Protein AF-A0AAE0HTT1-F1 (afdb_monomer)

Foldseek 3Di:
DDDDDDDDDDDDDDDDDDPPDPPDPPPPPPDPDPPPPPPPPPLPPPDDDPDDDDDDDDDDDDDDDDDDDDDDDDDDDDDDDDPPPPPPPVVVVVVVVVVVVVVVVVCQFFDPCLPVVCVVCVVVLVVLLVVLCVLQDDDPLDALPDVSLLRNLVSLVCLLVPPPHDPLSNLSSLLSVVVSLVSSLVNLVVCVVVVVDDDDPPDHSSNVSLVSSLVSDPDPDSVCVSVVSVLSNQLSVVSNVCCPPHSSSSSRTDVVVVCVSNVVSPPDD

Mean predicted aligned error: 16.36 Å

Structure (mmCIF, N/CA/C/O backbone):
data_AF-A0AAE0HTT1-F1
#
_entry.id   AF-A0AAE0HTT1-F1
#
loop_
_atom_site.group_PDB
_atom_site.id
_atom_site.type_symbol
_atom_site.label_atom_id
_atom_site.label_alt_id
_atom_site.label_comp_id
_atom_site.label_asym_id
_atom_site.label_entity_id
_atom_site.label_seq_id
_atom_site.pdbx_PDB_ins_code
_atom_site.Cartn_x
_atom_site.Cartn_y
_atom_site.Cartn_z
_atom_site.occupancy
_atom_site.B_iso_or_equiv
_atom_site.auth_seq_id
_atom_site.auth_comp_id
_atom_site.auth_asym_id
_atom_site.auth_atom_id
_atom_site.pdbx_PDB_model_num
ATOM 1 N N . MET A 1 1 ? -42.545 -57.627 31.202 1.00 48.84 1 MET A N 1
ATOM 2 C CA . MET A 1 1 ? -41.159 -57.479 30.716 1.00 48.84 1 MET A CA 1
ATOM 3 C C . MET A 1 1 ? -41.197 -57.914 29.272 1.00 48.84 1 MET A C 1
ATOM 5 O O . MET A 1 1 ? -41.053 -59.097 29.006 1.00 48.84 1 MET A O 1
ATOM 9 N N . ASP A 1 2 ? -41.497 -56.971 28.387 1.00 52.25 2 ASP A N 1
ATOM 10 C CA . ASP A 1 2 ? -41.499 -57.188 26.945 1.00 52.25 2 ASP A CA 1
ATOM 11 C C . ASP A 1 2 ? -40.279 -56.469 26.387 1.00 52.25 2 ASP A C 1
ATOM 13 O O . ASP A 1 2 ? -40.034 -55.304 26.700 1.00 52.25 2 ASP A O 1
ATOM 17 N N . ILE A 1 3 ? -39.450 -57.236 25.688 1.00 63.19 3 ILE A N 1
ATOM 18 C CA . ILE A 1 3 ? -38.150 -56.823 25.171 1.00 63.19 3 ILE A CA 1
ATOM 19 C C . ILE A 1 3 ? -38.381 -56.207 23.794 1.00 63.19 3 ILE A C 1
ATOM 21 O O . ILE A 1 3 ? -38.880 -56.875 22.887 1.00 63.19 3 ILE A O 1
ATOM 25 N N . ASP A 1 4 ? -38.011 -54.934 23.663 1.00 59.25 4 ASP A N 1
ATOM 26 C CA . ASP A 1 4 ? -38.080 -54.172 22.423 1.00 59.25 4 ASP A CA 1
ATOM 27 C C . ASP A 1 4 ? -37.244 -54.808 21.305 1.00 59.25 4 ASP A C 1
ATOM 29 O O . ASP A 1 4 ? -36.095 -55.226 21.476 1.00 59.25 4 ASP A O 1
ATOM 33 N N . LYS A 1 5 ? -37.863 -54.856 20.128 1.00 70.69 5 LYS A N 1
ATOM 34 C CA . LYS A 1 5 ? -37.315 -55.340 18.861 1.00 70.69 5 LYS A CA 1
ATOM 35 C C . LYS A 1 5 ? -36.434 -54.237 18.247 1.00 70.69 5 LYS A C 1
ATOM 37 O O . LYS A 1 5 ? -36.901 -53.101 18.174 1.00 70.69 5 LYS A O 1
ATOM 42 N N . PRO A 1 6 ? -35.203 -54.510 17.780 1.00 65.50 6 PRO A N 1
ATOM 43 C CA . PRO A 1 6 ? -34.378 -53.472 17.173 1.00 65.50 6 PRO A CA 1
ATOM 44 C C . PRO A 1 6 ? -34.808 -53.191 15.727 1.00 65.50 6 PRO A C 1
ATOM 46 O O . PRO A 1 6 ? -35.045 -54.105 14.937 1.00 65.50 6 PRO A O 1
ATOM 49 N N . THR A 1 7 ? -34.893 -51.903 15.405 1.00 67.38 7 THR A N 1
ATOM 50 C CA . THR A 1 7 ? -35.132 -51.345 14.070 1.00 67.38 7 THR A CA 1
ATOM 51 C C . THR A 1 7 ? -33.887 -51.514 13.197 1.00 67.38 7 THR A C 1
ATOM 53 O O . THR A 1 7 ? -32.805 -51.060 13.568 1.00 67.38 7 THR A O 1
ATOM 56 N N . GLU A 1 8 ? -34.035 -52.152 12.035 1.00 62.38 8 GLU A N 1
ATOM 57 C CA . GLU A 1 8 ? -32.991 -52.245 11.010 1.00 62.38 8 GLU A CA 1
ATOM 58 C C . GLU A 1 8 ? -32.821 -50.897 10.295 1.00 62.38 8 GLU A C 1
ATOM 60 O O . GLU A 1 8 ? -33.764 -50.348 9.725 1.00 62.38 8 GLU A O 1
ATOM 65 N N . THR A 1 9 ? -31.602 -50.360 10.329 1.00 63.88 9 THR A N 1
ATOM 66 C CA . THR A 1 9 ? -31.212 -49.145 9.610 1.00 63.88 9 THR A CA 1
ATOM 67 C C . THR A 1 9 ? -30.710 -49.529 8.222 1.00 63.88 9 THR A C 1
ATOM 69 O O . THR A 1 9 ? -29.635 -50.110 8.077 1.00 63.88 9 THR A O 1
ATOM 72 N N . THR A 1 10 ? -31.479 -49.202 7.189 1.00 60.19 10 THR A N 1
ATOM 73 C CA . THR A 1 10 ? -31.095 -49.379 5.787 1.00 60.19 10 THR A CA 1
ATOM 74 C C . THR A 1 10 ? -29.979 -48.399 5.423 1.00 60.19 10 THR A C 1
ATOM 76 O O . THR A 1 10 ? -30.147 -47.182 5.494 1.00 60.19 10 THR A O 1
ATOM 79 N N . VAL A 1 11 ? -28.823 -48.933 5.028 1.00 54.50 11 VAL A N 1
ATOM 80 C CA . VAL A 1 11 ? -27.702 -48.163 4.480 1.00 54.50 11 VAL A CA 1
ATOM 81 C C . VAL A 1 11 ? -28.047 -47.787 3.040 1.00 54.50 11 VAL A C 1
ATOM 83 O O . VAL A 1 11 ? -28.134 -48.650 2.170 1.00 54.50 11 VAL A O 1
ATOM 86 N N . VAL A 1 12 ? -28.271 -46.496 2.796 1.00 59.03 12 VAL A N 1
ATOM 87 C CA . VAL A 1 12 ? -28.413 -45.936 1.447 1.00 59.03 12 VAL A CA 1
ATOM 88 C C . VAL A 1 12 ? -27.024 -45.902 0.809 1.00 59.03 12 VAL A C 1
ATOM 90 O O . VAL A 1 12 ? -26.152 -45.152 1.250 1.00 59.03 12 VAL A O 1
ATOM 93 N N . GLY A 1 13 ? -26.811 -46.748 -0.198 1.00 47.56 13 GLY A N 1
ATOM 94 C CA . GLY A 1 13 ? -25.646 -46.678 -1.074 1.00 47.56 13 GLY A CA 1
ATOM 95 C C . GLY A 1 13 ? -25.728 -45.420 -1.933 1.00 47.56 13 GLY A C 1
ATOM 96 O O . GLY A 1 13 ? -26.710 -45.219 -2.642 1.00 47.56 13 GLY A O 1
ATOM 97 N N . PHE A 1 14 ? -24.722 -44.556 -1.831 1.00 42.16 14 PHE A N 1
ATOM 98 C CA . PHE A 1 14 ? -24.541 -43.444 -2.755 1.00 42.16 14 PHE A CA 1
ATOM 99 C C . PHE A 1 14 ? -23.685 -43.937 -3.915 1.00 42.16 14 PHE A C 1
ATOM 101 O O . PHE A 1 14 ? -22.487 -44.167 -3.749 1.00 42.16 14 PHE A O 1
ATOM 108 N N . ASP A 1 15 ? -24.322 -44.110 -5.069 1.00 52.69 15 ASP A N 1
ATOM 109 C CA . ASP A 1 15 ? -23.624 -44.331 -6.327 1.00 52.69 15 ASP A CA 1
ATOM 110 C C . ASP A 1 15 ? -22.802 -43.088 -6.686 1.00 52.69 15 ASP A C 1
ATOM 112 O O . ASP A 1 15 ? -23.277 -41.948 -6.648 1.00 52.69 15 ASP A O 1
ATOM 116 N N . LEU A 1 16 ? -21.533 -43.337 -7.005 1.00 55.72 16 LEU A N 1
ATOM 117 C CA . LEU A 1 16 ? -20.595 -42.370 -7.553 1.00 55.72 16 LEU A CA 1
ATOM 118 C C . LEU A 1 16 ? -21.101 -41.983 -8.951 1.00 55.72 16 LEU A C 1
ATOM 120 O O . LEU A 1 16 ? -21.018 -42.789 -9.873 1.00 55.72 16 LEU A O 1
ATOM 124 N N . MET A 1 17 ? -21.655 -40.779 -9.106 1.00 57.81 17 MET A N 1
ATOM 125 C CA . MET A 1 17 ? -21.936 -40.235 -10.434 1.00 57.81 17 MET A CA 1
ATOM 126 C C . MET A 1 17 ? -20.685 -39.567 -10.995 1.00 57.81 17 MET A C 1
ATOM 128 O O . MET A 1 17 ? -20.088 -38.698 -10.355 1.00 57.81 17 MET A O 1
ATOM 132 N N . ASP A 1 18 ? -20.325 -40.004 -12.197 1.00 49.75 18 ASP A N 1
ATOM 133 C CA . ASP A 1 18 ? -19.316 -39.426 -13.071 1.00 49.75 18 ASP A CA 1
ATOM 134 C C . ASP A 1 18 ? -19.578 -37.926 -13.282 1.00 49.75 18 ASP A C 1
ATOM 136 O O . ASP A 1 18 ? -20.635 -37.517 -13.765 1.00 49.75 18 ASP A O 1
ATOM 140 N N . ILE A 1 19 ? -18.606 -37.096 -12.898 1.00 48.12 19 ILE A N 1
ATOM 141 C CA . ILE A 1 19 ? -18.598 -35.659 -13.183 1.00 48.12 19 ILE A CA 1
ATOM 142 C C . ILE A 1 19 ? -17.729 -35.459 -14.423 1.00 48.12 19 ILE A C 1
ATOM 144 O O . ILE A 1 19 ? -16.550 -35.132 -14.315 1.00 48.12 19 ILE A O 1
ATOM 148 N N . ASP A 1 20 ? -18.333 -35.650 -15.590 1.00 51.50 20 ASP A N 1
ATOM 149 C CA . ASP A 1 20 ? -17.827 -35.133 -16.859 1.00 51.50 20 ASP A CA 1
ATOM 150 C C . ASP A 1 20 ? -18.737 -33.986 -17.311 1.00 51.50 20 ASP A C 1
ATOM 152 O O . ASP A 1 20 ? -19.660 -34.180 -18.094 1.00 51.50 20 ASP A O 1
ATOM 156 N N . GLU A 1 21 ? -18.482 -32.770 -16.820 1.00 62.47 21 GLU A N 1
ATOM 157 C CA . GLU A 1 21 ? -18.823 -31.560 -17.577 1.00 62.47 21 GLU A CA 1
ATOM 158 C C . GLU A 1 21 ? -17.987 -30.361 -17.092 1.00 62.47 21 GLU A C 1
ATOM 160 O O . GLU A 1 21 ? -18.027 -30.005 -15.909 1.00 62.47 21 GLU A O 1
ATOM 165 N N . PRO A 1 22 ? -17.184 -29.721 -17.962 1.00 52.00 22 PRO A N 1
ATOM 166 C CA . PRO A 1 22 ? -16.475 -28.507 -17.602 1.00 52.00 22 PRO A CA 1
ATOM 167 C C . PRO A 1 22 ? -17.471 -27.347 -17.548 1.00 52.00 22 PRO A C 1
ATOM 169 O O . PRO A 1 22 ? -17.978 -26.895 -18.571 1.00 52.00 22 PRO A O 1
ATOM 172 N N . THR A 1 23 ? -17.716 -26.840 -16.341 1.00 52.50 23 THR A N 1
ATOM 173 C CA . THR A 1 23 ? -18.439 -25.589 -16.107 1.00 52.50 23 THR A CA 1
ATOM 174 C C . THR A 1 23 ? -17.822 -24.473 -16.948 1.00 52.50 23 THR A C 1
ATOM 176 O O . THR A 1 23 ? -16.726 -23.988 -16.647 1.00 52.50 23 THR A O 1
ATOM 179 N N . GLU A 1 24 ? -18.529 -24.052 -17.999 1.00 49.88 24 GLU A N 1
ATOM 180 C CA . GLU A 1 24 ? -18.218 -22.835 -18.735 1.00 49.88 24 GLU A CA 1
ATOM 181 C C . GLU A 1 24 ? -18.176 -21.668 -17.748 1.00 49.88 24 GLU A C 1
ATOM 183 O O . GLU A 1 24 ? -19.164 -21.291 -17.110 1.00 49.88 24 GLU A O 1
ATOM 188 N N . VAL A 1 25 ? -16.982 -21.108 -17.588 1.00 44.81 25 VAL A N 1
ATOM 189 C CA . VAL A 1 25 ? -16.749 -19.929 -16.768 1.00 44.81 25 VAL A CA 1
ATOM 190 C C . VAL A 1 25 ? -17.422 -18.764 -17.485 1.00 44.81 25 VAL A C 1
ATOM 192 O O . VAL A 1 25 ? -16.863 -18.181 -18.413 1.00 44.81 25 VAL A O 1
ATOM 195 N N . VAL A 1 26 ? -18.651 -18.442 -17.082 1.00 43.19 26 VAL A N 1
ATOM 196 C CA . VAL A 1 26 ? -19.355 -17.242 -17.535 1.00 43.19 26 VAL A CA 1
ATOM 197 C C . VAL A 1 26 ? -18.493 -16.042 -17.159 1.00 43.19 26 VAL A C 1
ATOM 199 O O . VAL A 1 26 ? -18.414 -15.631 -15.998 1.00 43.19 26 VAL A O 1
ATOM 202 N N . ALA A 1 27 ? -17.813 -15.487 -18.159 1.00 42.03 27 ALA A N 1
ATOM 203 C CA . ALA A 1 27 ? -17.148 -14.206 -18.064 1.00 42.03 27 ALA A CA 1
ATOM 204 C C . ALA A 1 27 ? -18.220 -13.150 -17.775 1.00 42.03 27 ALA A C 1
ATOM 206 O O . ALA A 1 27 ? -18.913 -12.675 -18.674 1.00 42.03 27 ALA A O 1
ATOM 207 N N . LEU A 1 28 ? -18.377 -12.789 -16.500 1.00 39.81 28 LEU A N 1
ATOM 208 C CA . LEU A 1 28 ? -19.120 -11.604 -16.096 1.00 39.81 28 LEU A CA 1
ATOM 209 C C . LEU A 1 28 ? -18.383 -10.384 -16.654 1.00 39.81 28 LEU A C 1
ATOM 211 O O . LEU A 1 28 ? -17.486 -9.822 -16.024 1.00 39.81 28 LEU A O 1
ATOM 215 N N . ALA A 1 29 ? -18.762 -9.991 -17.869 1.00 35.94 29 ALA A N 1
ATOM 216 C CA . ALA A 1 29 ? -18.411 -8.717 -18.460 1.00 35.94 29 ALA A CA 1
ATOM 217 C C . ALA A 1 29 ? -19.006 -7.611 -17.579 1.00 35.94 29 ALA A C 1
ATOM 219 O O . ALA A 1 29 ? -20.166 -7.221 -17.707 1.00 35.94 29 ALA A O 1
ATOM 220 N N . PHE A 1 30 ? -18.203 -7.117 -16.638 1.00 42.28 30 PHE A N 1
ATOM 221 C CA . PHE A 1 30 ? -18.493 -5.878 -15.938 1.00 42.28 30 PHE A CA 1
ATOM 222 C C . PHE A 1 30 ? -18.422 -4.750 -16.960 1.00 42.28 30 PHE A C 1
ATOM 224 O O . PHE A 1 30 ? -17.342 -4.263 -17.282 1.00 42.28 30 PHE A O 1
ATOM 231 N N . ASN A 1 31 ? -19.581 -4.341 -17.469 1.00 39.78 31 ASN A N 1
ATOM 232 C CA . ASN A 1 31 ? -19.719 -3.093 -18.202 1.00 39.78 31 ASN A CA 1
ATOM 233 C C . ASN A 1 31 ? -19.348 -1.945 -17.250 1.00 39.78 31 ASN A C 1
ATOM 235 O O . ASN A 1 31 ? -20.074 -1.711 -16.277 1.00 39.78 31 ASN A O 1
ATOM 239 N N . PRO A 1 32 ? -18.234 -1.222 -17.471 1.00 44.53 32 PRO A N 1
ATOM 240 C CA . PRO A 1 32 ? -17.968 -0.025 -16.701 1.00 44.53 32 PRO A CA 1
ATOM 241 C C . PRO A 1 32 ? -19.000 1.014 -17.133 1.00 44.53 32 PRO A C 1
ATOM 243 O O . PRO A 1 32 ? -18.952 1.538 -18.246 1.00 44.53 32 PRO A O 1
ATOM 246 N N . ALA A 1 33 ? -19.961 1.296 -16.254 1.00 43.31 33 ALA A N 1
ATOM 247 C CA . ALA A 1 33 ? -20.791 2.478 -16.389 1.00 43.31 33 ALA A CA 1
ATOM 248 C C . ALA A 1 33 ? -19.862 3.682 -16.597 1.00 43.31 33 ALA A C 1
ATOM 250 O O . ALA A 1 33 ? -18.935 3.907 -15.809 1.00 43.31 33 ALA A O 1
ATOM 251 N N . LYS A 1 34 ? -20.091 4.408 -17.696 1.00 39.75 34 LYS A N 1
ATOM 252 C CA . LYS A 1 34 ? -19.463 5.692 -17.996 1.00 39.75 34 LYS A CA 1
ATOM 253 C C . LYS A 1 34 ? -19.792 6.658 -16.861 1.00 39.75 34 LYS A C 1
ATOM 255 O O . LYS A 1 34 ? -20.832 7.305 -16.864 1.00 39.75 34 LYS A O 1
ATOM 260 N N . ASN A 1 35 ? -18.916 6.719 -15.866 1.00 42.12 35 ASN A N 1
ATOM 261 C CA . ASN A 1 35 ? -18.877 7.834 -14.936 1.00 42.12 35 ASN A CA 1
ATOM 262 C C . ASN A 1 35 ? -18.058 8.937 -15.602 1.00 42.12 35 ASN A C 1
ATOM 264 O O . ASN A 1 35 ? -16.859 9.082 -15.359 1.00 42.12 35 ASN A O 1
ATOM 268 N N . ASP A 1 36 ? -18.738 9.702 -16.452 1.00 40.53 36 ASP A N 1
ATOM 269 C CA . ASP A 1 36 ? -18.278 10.989 -16.959 1.00 40.53 36 ASP A CA 1
ATOM 270 C C . ASP A 1 36 ? -18.334 11.986 -15.793 1.00 40.53 36 ASP A C 1
ATOM 272 O O . ASP A 1 36 ? -19.284 12.735 -15.592 1.00 40.53 36 ASP A O 1
ATOM 276 N N . GLY A 1 37 ? -17.325 11.900 -14.932 1.00 38.12 37 GLY A N 1
ATOM 277 C CA . GLY A 1 37 ? -17.211 12.679 -13.710 1.00 38.12 37 GLY A CA 1
ATOM 278 C C . GLY A 1 37 ? -15.750 12.806 -13.325 1.00 38.12 37 GLY A C 1
ATOM 279 O O . GLY A 1 37 ? -15.318 12.271 -12.303 1.00 38.12 37 GLY A O 1
ATOM 280 N N . LEU A 1 38 ? -14.982 13.479 -14.184 1.00 40.19 38 LEU A N 1
ATOM 281 C CA . LEU A 1 38 ? -13.615 13.922 -13.936 1.00 40.19 38 LEU A CA 1
ATOM 282 C C . LEU A 1 38 ? -13.614 14.909 -12.756 1.00 40.19 38 LEU A C 1
ATOM 284 O O . LEU A 1 38 ? -13.564 16.122 -12.924 1.00 40.19 38 LEU A O 1
ATOM 288 N N . MET A 1 39 ? -13.683 14.384 -11.537 1.00 38.28 39 MET A N 1
ATOM 289 C CA . MET A 1 39 ? -13.240 15.114 -10.360 1.00 38.28 39 MET A CA 1
ATOM 290 C C . MET A 1 39 ? -11.722 14.994 -10.328 1.00 38.28 39 MET A C 1
ATOM 292 O O . MET A 1 39 ? -11.165 14.057 -9.749 1.00 38.28 39 MET A O 1
ATOM 296 N N . ASP A 1 40 ? -11.061 15.952 -10.978 1.00 37.09 40 ASP A N 1
ATOM 297 C CA . ASP A 1 40 ? -9.686 16.327 -10.675 1.00 37.09 40 ASP A CA 1
ATOM 298 C C . ASP A 1 40 ? -9.629 16.699 -9.191 1.00 37.09 40 ASP A C 1
ATOM 300 O O . ASP A 1 40 ? -9.766 17.855 -8.784 1.00 37.09 40 ASP A O 1
ATOM 304 N N . ALA A 1 41 ? -9.439 15.690 -8.343 1.00 43.31 41 ALA A N 1
ATOM 305 C CA . ALA A 1 41 ? -8.988 15.892 -6.986 1.00 43.31 41 ALA A CA 1
ATOM 306 C C . ALA A 1 41 ? -7.558 16.427 -7.093 1.00 43.31 41 ALA A C 1
ATOM 308 O O . ALA A 1 41 ? -6.585 15.675 -7.028 1.00 43.31 41 ALA A O 1
ATOM 309 N N . GLN A 1 42 ? -7.440 17.742 -7.301 1.00 37.88 42 GLN A N 1
ATOM 310 C CA . GLN A 1 42 ? -6.212 18.485 -7.092 1.00 37.88 42 GLN A CA 1
ATOM 311 C C . GLN A 1 42 ? -5.749 18.169 -5.673 1.00 37.88 42 GLN A C 1
ATOM 313 O O . GLN A 1 42 ? -6.230 18.734 -4.688 1.00 37.88 42 GLN A O 1
ATOM 318 N N . CYS A 1 43 ? -4.810 17.233 -5.562 1.00 40.12 43 CYS A N 1
ATOM 319 C CA . CYS A 1 43 ? -4.052 17.003 -4.351 1.00 40.12 43 CYS A CA 1
ATOM 320 C C . CYS A 1 43 ? -3.150 18.230 -4.175 1.00 40.12 43 CYS A C 1
ATOM 322 O O . CYS A 1 43 ? -1.993 18.255 -4.586 1.00 40.12 43 CYS A O 1
ATOM 324 N N . LYS A 1 44 ? -3.726 19.313 -3.645 1.00 35.34 44 LYS A N 1
ATOM 325 C CA . LYS A 1 44 ? -3.011 20.531 -3.275 1.00 35.34 44 LYS A CA 1
ATOM 326 C C . LYS A 1 44 ? -2.222 20.197 -2.011 1.00 35.34 44 LYS A C 1
ATOM 328 O O . LYS A 1 44 ? -2.672 20.436 -0.891 1.00 35.34 44 LYS A O 1
ATOM 333 N N . ILE A 1 45 ? -1.063 19.564 -2.191 1.00 38.75 45 ILE A N 1
ATOM 334 C CA . ILE A 1 45 ? -0.098 19.327 -1.120 1.00 38.75 45 ILE A CA 1
ATOM 335 C C . ILE A 1 45 ? 0.477 20.694 -0.750 1.00 38.75 45 ILE A C 1
ATOM 337 O O . ILE A 1 45 ? 1.440 21.178 -1.337 1.00 38.75 45 ILE A O 1
ATOM 341 N N . ARG A 1 46 ? -0.164 21.365 0.210 1.00 32.38 46 ARG A N 1
ATOM 342 C CA . ARG A 1 46 ? 0.423 22.526 0.873 1.00 32.38 46 ARG A CA 1
ATOM 343 C C . ARG A 1 46 ? 1.505 21.982 1.800 1.00 32.38 46 ARG A C 1
ATOM 345 O O . ARG A 1 46 ? 1.200 21.500 2.892 1.00 32.38 46 ARG A O 1
ATOM 352 N N . SER A 1 47 ? 2.736 21.997 1.293 1.00 40.97 47 SER A N 1
ATOM 353 C CA . SER A 1 47 ? 3.958 21.742 2.048 1.00 40.97 47 SER A CA 1
ATOM 354 C C . SER A 1 47 ? 3.998 22.693 3.243 1.00 40.97 47 SER A C 1
ATOM 356 O O . SER A 1 47 ? 4.140 23.905 3.095 1.00 40.97 47 SER A O 1
ATOM 358 N N . GLY A 1 48 ? 3.740 22.138 4.421 1.00 31.73 48 GLY A N 1
ATOM 359 C CA . GLY A 1 48 ? 3.930 22.784 5.707 1.00 31.73 48 GLY A CA 1
ATOM 360 C C . GLY A 1 48 ? 4.897 21.908 6.476 1.00 31.73 48 GLY A C 1
ATOM 361 O O . GLY A 1 48 ? 4.476 20.943 7.111 1.00 31.73 48 GLY A O 1
ATOM 362 N N . TYR A 1 49 ? 6.188 22.198 6.334 1.00 35.28 49 TYR A N 1
ATOM 363 C CA . TYR A 1 49 ? 7.226 21.627 7.176 1.00 35.28 49 TYR A CA 1
ATOM 364 C C . TYR A 1 49 ? 6.992 22.117 8.605 1.00 35.28 49 TYR A C 1
ATOM 366 O O . TYR A 1 49 ? 7.140 23.304 8.889 1.00 35.28 49 TYR A O 1
ATOM 374 N N . ASN A 1 50 ? 6.638 21.206 9.508 1.00 35.09 50 ASN A N 1
ATOM 375 C CA . ASN A 1 50 ? 6.840 21.447 10.928 1.00 35.09 50 ASN A CA 1
ATOM 376 C C . ASN A 1 50 ? 8.315 21.171 11.212 1.00 35.09 50 ASN A C 1
ATOM 378 O O . ASN A 1 50 ? 8.744 20.018 11.272 1.00 35.09 50 ASN A O 1
ATOM 382 N N . SER A 1 51 ? 9.070 22.263 11.315 1.00 32.78 51 SER A N 1
ATOM 383 C CA . SER A 1 51 ? 10.401 22.302 11.904 1.00 32.78 51 SER A CA 1
ATOM 384 C C . SER A 1 51 ? 10.322 21.773 13.335 1.00 32.78 51 SER A C 1
ATOM 386 O O . SER A 1 51 ? 9.619 22.343 14.168 1.00 32.78 51 SER A O 1
ATOM 388 N N . PHE A 1 52 ? 11.025 20.680 13.607 1.00 28.09 52 PHE A N 1
ATOM 389 C CA . PHE A 1 52 ? 11.479 20.363 14.952 1.00 28.09 52 PHE A CA 1
ATOM 390 C C . PHE A 1 52 ? 13.001 20.426 14.928 1.00 28.09 52 PHE A C 1
ATOM 392 O O . PHE A 1 52 ? 13.669 19.519 14.432 1.00 28.09 52 PHE A O 1
ATOM 399 N N . ASP A 1 53 ? 13.516 21.538 15.445 1.00 33.09 53 ASP A N 1
ATOM 400 C CA . ASP A 1 53 ? 14.896 21.680 15.882 1.00 33.09 53 ASP A CA 1
ATOM 401 C C . ASP A 1 53 ? 15.199 20.620 16.944 1.00 33.09 53 ASP A C 1
ATOM 403 O O . ASP A 1 53 ? 14.590 20.595 18.013 1.00 33.09 53 ASP A O 1
ATOM 407 N N . CYS A 1 54 ? 16.171 19.763 16.657 1.00 33.34 54 CYS A N 1
ATOM 408 C CA . CYS A 1 54 ? 16.941 19.042 17.658 1.00 33.34 54 CYS A CA 1
ATOM 409 C C . CYS A 1 54 ? 18.372 18.968 17.136 1.00 33.34 54 CYS A C 1
ATOM 411 O O . CYS A 1 54 ? 18.731 18.089 16.353 1.00 33.34 54 CYS A O 1
ATOM 413 N N . GLY A 1 55 ? 19.181 19.939 17.554 1.00 28.41 55 GLY A N 1
ATOM 414 C CA . GLY A 1 55 ? 20.623 19.824 17.463 1.00 28.41 55 GLY A CA 1
ATOM 415 C C . GLY A 1 55 ? 21.111 18.660 18.321 1.00 28.41 55 GLY A C 1
ATOM 416 O O . GLY A 1 55 ? 20.592 18.428 19.411 1.00 28.41 55 GLY A O 1
ATOM 417 N N . LEU A 1 56 ? 22.109 17.940 17.814 1.00 32.25 56 LEU A N 1
ATOM 418 C CA . LEU A 1 56 ? 23.369 17.665 18.506 1.00 32.25 56 LEU A CA 1
ATOM 419 C C . LEU A 1 56 ? 24.284 16.817 17.606 1.00 32.25 56 LEU A C 1
ATOM 421 O O . LEU A 1 56 ? 23.947 15.715 17.190 1.00 32.25 56 LEU A O 1
ATOM 425 N N . SER A 1 57 ? 25.466 17.388 17.388 1.00 31.72 57 SER A N 1
ATOM 426 C CA . SER A 1 57 ? 26.778 16.736 17.390 1.00 31.72 57 SER A CA 1
ATOM 427 C C . SER A 1 57 ? 27.106 15.691 16.323 1.00 31.72 57 SER A C 1
ATOM 429 O O . SER A 1 57 ? 26.810 14.505 16.438 1.00 31.72 57 SER A O 1
ATOM 431 N N . SER A 1 58 ? 27.906 16.152 15.360 1.00 34.03 58 SER A N 1
ATOM 432 C CA . SER A 1 58 ? 28.827 15.359 14.551 1.00 34.03 58 SER A CA 1
ATOM 433 C C . SER A 1 58 ? 29.594 14.336 15.393 1.00 34.03 58 SER A C 1
ATOM 435 O O . SER A 1 58 ? 30.381 14.709 16.263 1.00 34.03 58 SER A O 1
ATOM 437 N N . ILE A 1 59 ? 29.442 13.051 15.073 1.00 32.75 59 ILE A N 1
ATOM 438 C CA . ILE A 1 59 ? 30.416 12.027 15.448 1.00 32.75 59 ILE A CA 1
ATOM 439 C C . ILE A 1 59 ? 30.943 11.393 14.165 1.00 32.75 59 ILE A C 1
ATOM 441 O O . ILE A 1 59 ? 30.227 10.773 13.385 1.00 32.75 59 ILE A O 1
ATOM 445 N N . ASN A 1 60 ? 32.232 11.625 13.968 1.00 33.75 60 ASN A N 1
ATOM 446 C CA . ASN A 1 60 ? 33.090 11.075 12.939 1.00 33.75 60 ASN A CA 1
ATOM 447 C C . ASN A 1 60 ? 33.322 9.585 13.246 1.00 33.75 60 ASN A C 1
ATOM 449 O O . ASN A 1 60 ? 33.766 9.264 14.347 1.00 33.75 60 ASN A O 1
ATOM 453 N N . TYR A 1 61 ? 33.050 8.682 12.302 1.00 29.28 61 TYR A N 1
ATOM 454 C CA . TYR A 1 61 ? 33.486 7.289 12.413 1.00 29.28 61 TYR A CA 1
ATOM 455 C C . TYR A 1 61 ? 34.179 6.855 11.127 1.00 29.28 61 TYR A C 1
ATOM 457 O O . TYR A 1 61 ? 33.556 6.510 10.123 1.00 29.28 61 TYR A O 1
ATOM 465 N N . GLN A 1 62 ? 35.508 6.887 11.181 1.00 33.25 62 GLN A N 1
ATOM 466 C CA . GLN A 1 62 ? 36.355 6.136 10.275 1.00 33.25 62 GLN A CA 1
ATOM 467 C C . GLN A 1 62 ? 36.424 4.668 10.715 1.00 33.25 62 GLN A C 1
ATOM 469 O O . GLN A 1 62 ? 36.566 4.379 11.896 1.00 33.25 62 GLN A O 1
ATOM 474 N N . ASN A 1 63 ? 36.392 3.785 9.715 1.00 33.12 63 ASN A N 1
ATOM 475 C CA . ASN A 1 63 ? 37.070 2.490 9.621 1.00 33.12 63 ASN A CA 1
ATOM 476 C C . ASN A 1 63 ? 37.016 1.509 10.807 1.00 33.12 63 ASN A C 1
ATOM 478 O O . ASN A 1 63 ? 37.610 1.721 11.855 1.00 33.12 63 ASN A O 1
ATOM 482 N N . THR A 1 64 ? 36.565 0.286 10.515 1.00 33.97 64 THR A N 1
ATOM 483 C CA . THR A 1 64 ? 37.458 -0.888 10.600 1.00 33.97 64 THR A CA 1
ATOM 484 C C . THR A 1 64 ? 36.898 -2.069 9.803 1.00 33.97 64 THR A C 1
ATOM 486 O O . THR A 1 64 ? 35.911 -2.699 10.164 1.00 33.97 64 THR A O 1
ATOM 489 N N . LYS A 1 65 ? 37.580 -2.376 8.693 1.00 41.06 65 LYS A N 1
ATOM 490 C CA . LYS A 1 65 ? 37.634 -3.709 8.082 1.00 41.06 65 LYS A CA 1
ATOM 491 C C . LYS A 1 65 ? 38.308 -4.672 9.063 1.00 41.06 65 LYS A C 1
ATOM 493 O O . LYS A 1 65 ? 39.330 -4.291 9.630 1.00 41.06 65 LYS A O 1
ATOM 498 N N . ARG A 1 66 ? 37.809 -5.908 9.171 1.00 34.81 66 ARG A N 1
ATOM 499 C CA . ARG A 1 66 ? 38.610 -7.121 9.429 1.00 34.81 66 ARG A CA 1
ATOM 500 C C . ARG A 1 66 ? 37.786 -8.384 9.153 1.00 34.81 66 ARG A C 1
ATOM 502 O O . ARG A 1 66 ? 36.856 -8.713 9.877 1.00 34.81 66 ARG A O 1
ATOM 509 N N . ASP A 1 67 ? 38.125 -9.000 8.029 1.00 35.19 67 ASP A N 1
ATOM 510 C CA . ASP A 1 67 ? 38.415 -10.418 7.813 1.00 35.19 67 ASP A CA 1
ATOM 511 C C . ASP A 1 67 ? 37.615 -11.483 8.575 1.00 35.19 67 ASP A C 1
ATOM 513 O O . ASP A 1 67 ? 37.851 -11.809 9.737 1.00 35.19 67 ASP A O 1
ATOM 517 N N . LEU A 1 68 ? 36.746 -12.130 7.799 1.00 38.28 68 LEU A N 1
ATOM 518 C CA . LEU A 1 68 ? 36.281 -13.495 7.990 1.00 38.28 68 LEU A CA 1
ATOM 519 C C . LEU A 1 68 ? 37.415 -14.471 7.652 1.00 38.28 68 LEU A C 1
ATOM 521 O O . LEU A 1 68 ? 37.837 -14.550 6.500 1.00 38.28 68 LEU A O 1
ATOM 525 N N . SER A 1 69 ? 37.841 -15.284 8.618 1.00 36.25 69 SER A N 1
ATOM 526 C CA . SER A 1 69 ? 38.480 -16.562 8.304 1.00 36.25 69 SER A CA 1
ATOM 527 C C . SER A 1 69 ? 38.263 -17.631 9.380 1.00 36.25 69 SER A C 1
ATOM 529 O O . SER A 1 69 ? 38.445 -17.425 10.574 1.00 36.25 69 SER A O 1
ATOM 531 N N . SER A 1 70 ? 37.948 -18.818 8.864 1.00 38.19 70 SER A N 1
ATOM 532 C CA . SER A 1 70 ? 38.236 -20.159 9.381 1.00 38.19 70 SER A CA 1
ATOM 533 C C . SER A 1 70 ? 37.408 -20.784 10.520 1.00 38.19 70 SER A C 1
ATOM 535 O O . SER A 1 70 ? 37.468 -20.449 11.697 1.00 38.19 70 SER A O 1
ATOM 537 N N . PHE A 1 71 ? 36.711 -21.837 10.088 1.00 41.50 71 PHE A N 1
ATOM 538 C CA . PHE A 1 71 ? 36.307 -23.045 10.796 1.00 41.50 71 PHE A CA 1
ATOM 539 C C . PHE A 1 71 ? 37.364 -23.609 11.765 1.00 41.50 71 PHE A C 1
ATOM 541 O O . PHE A 1 71 ? 38.481 -23.906 11.343 1.00 41.50 71 PHE A O 1
ATOM 548 N N . LYS A 1 72 ? 36.933 -24.004 12.973 1.00 40.28 72 LYS A N 1
ATOM 549 C CA . LYS A 1 72 ? 37.251 -25.336 13.524 1.00 40.28 72 LYS A CA 1
ATOM 550 C C . LYS A 1 72 ? 36.279 -25.733 14.639 1.00 40.28 72 LYS A C 1
ATOM 552 O O . LYS A 1 72 ? 36.161 -25.063 15.658 1.00 40.28 72 LYS A O 1
ATOM 557 N N . ARG A 1 73 ? 35.581 -26.851 14.417 1.00 45.59 73 ARG A N 1
ATOM 558 C CA . ARG A 1 73 ? 34.836 -27.600 15.434 1.00 45.59 73 ARG A CA 1
ATOM 559 C C . ARG A 1 73 ? 35.832 -28.211 16.417 1.00 45.59 73 ARG A C 1
ATOM 561 O O . ARG A 1 73 ? 36.720 -28.946 15.992 1.00 45.59 73 ARG A O 1
ATOM 568 N N . GLN A 1 74 ? 35.625 -27.990 17.709 1.00 41.16 74 GLN A N 1
ATOM 569 C CA . GLN A 1 74 ? 36.131 -28.885 18.741 1.00 41.16 74 GLN A CA 1
ATOM 570 C C . GLN A 1 74 ? 35.107 -28.958 19.873 1.00 41.16 74 GLN A C 1
ATOM 572 O O . GLN A 1 74 ? 34.881 -28.006 20.614 1.00 41.16 74 GLN A O 1
ATOM 577 N N . SER A 1 75 ? 34.432 -30.102 19.925 1.00 43.22 75 SER A N 1
ATOM 578 C CA . SER A 1 75 ? 33.533 -30.503 20.994 1.00 43.22 75 SER A CA 1
ATOM 579 C C . SER A 1 75 ? 34.349 -30.702 22.266 1.00 43.22 75 SER A C 1
ATOM 581 O O . SER A 1 75 ? 35.165 -31.619 22.332 1.00 43.22 75 SER A O 1
ATOM 583 N N . GLN A 1 76 ? 34.118 -29.866 23.276 1.00 44.47 76 GLN A N 1
ATOM 584 C CA . GLN A 1 76 ? 34.611 -30.104 24.625 1.00 44.47 76 GLN A CA 1
ATOM 585 C C . GLN A 1 76 ? 33.411 -30.222 25.562 1.00 44.47 76 GLN A C 1
ATOM 587 O O . GLN A 1 76 ? 32.691 -29.264 25.839 1.00 44.47 76 GLN A O 1
ATOM 592 N N . VAL A 1 77 ? 33.176 -31.462 25.985 1.00 49.50 77 VAL A N 1
ATOM 593 C CA . VAL A 1 77 ? 32.211 -31.865 27.003 1.00 49.50 77 VAL A CA 1
ATOM 594 C C . VAL A 1 77 ? 32.658 -31.249 28.327 1.00 49.50 77 VAL A C 1
ATOM 596 O O . VAL A 1 77 ? 33.537 -31.778 29.003 1.00 49.50 77 VAL A O 1
ATOM 599 N N . HIS A 1 78 ? 32.070 -30.110 28.689 1.00 41.59 78 HIS A N 1
ATOM 600 C CA . HIS A 1 78 ? 32.179 -29.564 30.034 1.00 41.59 78 HIS A CA 1
ATOM 601 C C . HIS A 1 78 ? 30.974 -29.998 30.858 1.00 41.59 78 HIS A C 1
ATOM 603 O O . HIS A 1 78 ? 29.829 -29.634 30.593 1.00 41.59 78 HIS A O 1
ATOM 609 N N . GLN A 1 79 ? 31.285 -30.796 31.875 1.00 43.31 79 GLN A N 1
ATOM 610 C CA . GLN A 1 79 ? 30.383 -31.235 32.920 1.00 43.31 79 GLN A CA 1
ATOM 611 C C . GLN A 1 79 ? 29.670 -30.042 33.566 1.00 43.31 79 GLN A C 1
ATOM 613 O O . GLN A 1 79 ? 30.274 -29.096 34.077 1.00 43.31 79 GLN A O 1
ATOM 618 N N . SER A 1 80 ? 28.349 -30.132 33.543 1.00 43.53 80 SER A N 1
ATOM 619 C CA . SER A 1 80 ? 27.388 -29.260 34.191 1.00 43.53 80 SER A CA 1
ATOM 620 C C . SER A 1 80 ? 27.554 -29.285 35.712 1.00 43.53 80 SER A C 1
ATOM 622 O O . SER A 1 80 ? 27.073 -30.190 36.389 1.00 43.53 80 SER A O 1
ATOM 624 N N . LYS A 1 81 ? 28.185 -28.243 36.270 1.00 46.22 81 LYS A N 1
ATOM 625 C CA . LYS A 1 81 ? 27.993 -27.874 37.678 1.00 46.22 81 LYS A CA 1
ATOM 626 C C . LYS A 1 81 ? 26.668 -27.129 37.795 1.00 46.22 81 LYS A C 1
ATOM 628 O O . LYS A 1 81 ? 26.540 -25.990 37.343 1.00 46.22 81 LYS A O 1
ATOM 633 N N . SER A 1 82 ? 25.684 -27.796 38.389 1.00 49.50 82 SER A N 1
ATOM 634 C CA . SER A 1 82 ? 24.362 -27.267 38.710 1.00 49.50 82 SER A CA 1
ATOM 635 C C . SER A 1 82 ? 24.481 -26.035 39.612 1.00 49.50 82 SER A C 1
ATOM 637 O O . SER A 1 82 ? 24.634 -26.138 40.831 1.00 49.50 82 SER A O 1
ATOM 639 N N . LYS A 1 83 ? 24.404 -24.842 39.019 1.00 47.25 83 LYS A N 1
ATOM 640 C CA . LYS A 1 83 ? 24.113 -23.623 39.771 1.00 47.25 83 LYS A CA 1
ATOM 641 C C . LYS A 1 83 ? 22.632 -23.654 40.127 1.00 47.25 83 LYS A C 1
ATOM 643 O O . LYS A 1 83 ? 21.779 -23.453 39.271 1.00 47.25 83 LYS A O 1
ATOM 648 N N . SER A 1 84 ? 22.371 -23.952 41.398 1.00 45.94 84 SER A N 1
ATOM 649 C CA . SER A 1 84 ? 21.074 -23.831 42.057 1.00 45.94 84 SER A CA 1
ATOM 650 C C . SER A 1 84 ? 20.417 -22.498 41.694 1.00 45.94 84 SER A C 1
ATOM 652 O O . SER A 1 84 ? 20.909 -21.416 42.034 1.00 45.94 84 SER A O 1
ATOM 654 N N . THR A 1 85 ? 19.319 -22.586 40.951 1.00 43.66 85 THR A N 1
ATOM 655 C CA . THR A 1 85 ? 18.479 -21.458 40.574 1.00 43.66 85 THR A CA 1
ATOM 656 C C . THR A 1 85 ? 17.747 -20.984 41.823 1.00 43.66 85 THR A C 1
ATOM 658 O O . THR A 1 85 ? 16.626 -21.399 42.100 1.00 43.66 85 THR A O 1
ATOM 661 N N . ARG A 1 86 ? 18.366 -20.081 42.591 1.00 45.84 86 ARG A N 1
ATOM 662 C CA . ARG A 1 86 ? 17.612 -19.180 43.468 1.00 45.84 86 ARG A CA 1
ATOM 663 C C . ARG A 1 86 ? 16.688 -18.367 42.562 1.00 45.84 86 ARG A C 1
ATOM 665 O O . ARG A 1 86 ? 17.103 -17.377 41.961 1.00 45.84 86 ARG A O 1
ATOM 672 N N . THR A 1 87 ? 15.445 -18.816 42.420 1.00 48.00 87 THR A N 1
ATOM 673 C CA . THR A 1 87 ? 14.357 -18.056 41.810 1.00 48.00 87 THR A CA 1
ATOM 674 C C . THR A 1 87 ? 14.140 -16.810 42.654 1.00 48.00 87 THR A C 1
ATOM 676 O O . THR A 1 87 ? 13.411 -16.818 43.641 1.00 48.00 87 THR A O 1
ATOM 679 N N . SER A 1 88 ? 14.848 -15.741 42.297 1.00 53.81 88 SER A N 1
ATOM 680 C CA . SER A 1 88 ? 14.674 -14.425 42.892 1.00 53.81 88 SER A CA 1
ATOM 681 C C . SER A 1 88 ? 13.223 -13.991 42.686 1.00 53.81 88 SER A C 1
ATOM 683 O O . SER A 1 88 ? 12.755 -13.857 41.552 1.00 53.81 88 SER A O 1
ATOM 685 N N . THR A 1 89 ? 12.515 -13.750 43.786 1.00 59.06 89 THR A N 1
ATOM 686 C CA . THR A 1 89 ? 11.182 -13.128 43.849 1.00 59.06 89 THR A CA 1
ATOM 687 C C . THR A 1 89 ? 11.110 -11.823 43.041 1.00 59.06 89 THR A C 1
ATOM 689 O O . THR A 1 89 ? 10.070 -11.487 42.474 1.00 59.06 89 THR A O 1
ATOM 692 N N . GLN A 1 90 ? 12.245 -11.141 42.857 1.00 58.19 90 GLN A N 1
ATOM 693 C CA . GLN A 1 90 ? 12.386 -9.954 42.012 1.00 58.19 90 GLN A CA 1
ATOM 694 C C . GLN A 1 90 ? 12.179 -10.250 40.510 1.00 58.19 90 GLN A C 1
ATOM 696 O O . GLN A 1 90 ? 11.679 -9.404 39.764 1.00 58.19 90 GLN A O 1
ATOM 701 N N . GLY A 1 91 ? 12.522 -11.460 40.052 1.00 62.25 91 GLY A N 1
ATOM 702 C CA . GLY A 1 91 ? 12.298 -11.920 38.679 1.00 62.25 91 GLY A CA 1
ATOM 703 C C . GLY A 1 91 ? 10.825 -12.209 38.377 1.00 62.25 91 GLY A C 1
ATOM 704 O O . GLY A 1 91 ? 10.354 -11.887 37.285 1.00 62.25 91 GLY A O 1
ATOM 705 N N . LEU A 1 92 ? 10.080 -12.745 39.349 1.00 65.12 92 LEU A N 1
ATOM 706 C CA . LEU A 1 92 ? 8.635 -12.980 39.233 1.00 65.12 92 LEU A CA 1
ATOM 707 C C . LEU A 1 92 ? 7.854 -11.660 39.205 1.00 65.12 92 LEU A C 1
ATOM 709 O O . LEU A 1 92 ? 7.025 -11.463 38.318 1.00 65.12 92 LEU A O 1
ATOM 713 N N . HIS A 1 93 ? 8.195 -10.703 40.075 1.00 64.00 93 HIS A N 1
ATOM 714 C CA . HIS A 1 93 ? 7.561 -9.380 40.078 1.00 64.00 93 HIS A CA 1
ATOM 715 C C . HIS A 1 93 ? 7.828 -8.599 38.775 1.00 64.00 93 HIS A C 1
ATOM 717 O O . HIS A 1 93 ? 6.929 -7.938 38.245 1.00 64.00 93 HIS A O 1
ATOM 723 N N . ARG A 1 94 ? 9.043 -8.680 38.208 1.00 68.94 94 ARG A N 1
ATOM 724 C CA . ARG A 1 94 ? 9.356 -8.064 36.903 1.00 68.94 94 ARG A CA 1
ATOM 725 C C . ARG A 1 94 ? 8.580 -8.706 35.753 1.00 68.94 94 ARG A C 1
ATOM 727 O O . ARG A 1 94 ? 8.143 -7.987 34.858 1.00 68.94 94 ARG A O 1
ATOM 734 N N . LYS A 1 95 ? 8.396 -10.031 35.769 1.00 73.69 95 LYS A N 1
ATOM 735 C CA . LYS A 1 95 ? 7.579 -10.742 34.771 1.00 73.69 95 LYS A CA 1
ATOM 736 C C . LYS A 1 95 ? 6.108 -10.345 34.869 1.00 73.69 95 LYS A C 1
ATOM 738 O O . LYS A 1 95 ? 5.523 -9.998 33.850 1.00 73.69 95 LYS A O 1
ATOM 743 N N . HIS A 1 96 ? 5.547 -10.309 36.077 1.00 72.31 96 HIS A N 1
ATOM 744 C CA . HIS A 1 96 ? 4.149 -9.935 36.280 1.00 72.31 96 HIS A CA 1
ATOM 745 C C . HIS A 1 96 ? 3.878 -8.477 35.876 1.00 72.31 96 HIS A C 1
ATOM 747 O O . HIS A 1 96 ? 2.953 -8.225 35.114 1.00 72.31 96 HIS A O 1
ATOM 753 N N . LYS A 1 97 ? 4.756 -7.532 36.251 1.00 75.88 97 LYS A N 1
ATOM 754 C CA . LYS A 1 97 ? 4.648 -6.120 35.829 1.00 75.88 97 LYS A CA 1
ATOM 755 C C . LYS A 1 97 ? 4.729 -5.940 34.305 1.00 75.88 97 LYS A C 1
ATOM 757 O O . LYS A 1 97 ? 4.097 -5.047 33.755 1.00 75.88 97 LYS A O 1
ATOM 762 N N . ARG A 1 98 ? 5.519 -6.768 33.610 1.00 75.44 98 ARG A N 1
ATOM 763 C CA . ARG A 1 98 ? 5.568 -6.769 32.137 1.00 75.44 98 ARG A CA 1
ATOM 764 C C . ARG A 1 98 ? 4.290 -7.337 31.527 1.00 75.44 98 ARG A C 1
ATOM 766 O O . ARG A 1 98 ? 3.821 -6.780 30.544 1.00 75.44 98 ARG A O 1
ATOM 773 N N . ALA A 1 99 ? 3.744 -8.405 32.105 1.00 77.56 99 ALA A N 1
ATOM 774 C CA . ALA A 1 99 ? 2.504 -9.016 31.641 1.00 77.56 99 ALA A CA 1
ATOM 775 C C . ALA A 1 99 ? 1.317 -8.051 31.777 1.00 77.56 99 ALA A C 1
ATOM 777 O O . ALA A 1 99 ? 0.625 -7.815 30.795 1.00 77.56 99 ALA A O 1
ATOM 778 N N . THR A 1 100 ? 1.156 -7.402 32.934 1.00 81.12 100 THR A N 1
ATOM 779 C CA . THR A 1 100 ? 0.071 -6.429 33.155 1.00 81.12 100 THR A CA 1
ATOM 780 C C . THR A 1 100 ? 0.198 -5.197 32.259 1.00 81.12 100 THR A C 1
ATOM 782 O O . THR A 1 100 ? -0.794 -4.688 31.744 1.00 81.12 100 THR A O 1
ATOM 785 N N . HIS A 1 101 ? 1.425 -4.733 32.005 1.00 82.00 101 HIS A N 1
ATOM 786 C CA . HIS A 1 101 ? 1.673 -3.654 31.049 1.00 82.00 101 HIS A CA 1
ATOM 787 C C . HIS A 1 101 ? 1.340 -4.065 29.605 1.00 82.00 101 HIS A C 1
ATOM 789 O O . HIS A 1 101 ? 0.746 -3.283 28.866 1.00 82.00 101 HIS A O 1
ATOM 795 N N . LEU A 1 102 ? 1.699 -5.287 29.200 1.00 82.56 102 LEU A N 1
ATOM 796 C CA . LEU A 1 102 ? 1.371 -5.822 27.878 1.00 82.56 102 LEU A CA 1
ATOM 797 C C . LEU A 1 102 ? -0.144 -5.969 27.699 1.00 82.56 102 LEU A C 1
ATOM 799 O O . LEU A 1 102 ? -0.666 -5.611 26.651 1.00 82.56 102 LEU A O 1
ATOM 803 N N . GLU A 1 103 ? -0.844 -6.447 28.724 1.00 83.19 103 GLU A N 1
ATOM 804 C CA . GLU A 1 103 ? -2.297 -6.600 28.721 1.00 83.19 103 GLU A CA 1
ATOM 805 C C . GLU A 1 103 ? -2.991 -5.238 28.601 1.00 83.19 103 GLU A C 1
ATOM 807 O O . GLU A 1 103 ? -3.809 -5.035 27.702 1.00 83.19 103 GLU A O 1
ATOM 812 N N . SER A 1 104 ? -2.562 -4.259 29.406 1.00 85.00 104 SER A N 1
ATOM 813 C CA . SER A 1 104 ? -3.028 -2.872 29.314 1.00 85.00 104 SER A CA 1
ATOM 814 C C . SER A 1 104 ? -2.820 -2.288 27.913 1.00 85.00 104 SER A C 1
ATOM 816 O O . SER A 1 104 ? -3.762 -1.747 27.334 1.00 85.00 104 SER A O 1
ATOM 818 N N . LEU A 1 105 ? -1.630 -2.457 27.326 1.00 82.25 105 LEU A N 1
ATOM 819 C CA . LEU A 1 105 ? -1.353 -2.031 25.953 1.00 82.25 105 LEU A CA 1
ATOM 820 C C . LEU A 1 105 ? -2.212 -2.783 24.929 1.00 82.25 105 LEU A C 1
ATOM 822 O O . LEU A 1 105 ? -2.777 -2.164 24.038 1.00 82.25 105 LEU A O 1
ATOM 826 N N . SER A 1 106 ? -2.361 -4.100 25.049 1.00 82.75 106 SER A N 1
ATOM 827 C CA . SER A 1 106 ? -3.161 -4.890 24.106 1.00 82.75 106 SER A CA 1
ATOM 828 C C . SER A 1 106 ? -4.631 -4.453 24.098 1.00 82.75 106 SER A C 1
ATOM 830 O O . SER A 1 106 ? -5.211 -4.270 23.030 1.00 82.75 106 SER A O 1
ATOM 832 N N . SER A 1 107 ? -5.189 -4.156 25.278 1.00 86.00 107 SER A N 1
ATOM 833 C CA . SER A 1 107 ? -6.567 -3.677 25.454 1.00 86.00 107 SER A CA 1
ATOM 834 C C . SER A 1 107 ? -6.823 -2.285 24.867 1.00 86.00 107 SER A C 1
ATOM 836 O O . SER A 1 107 ? -7.971 -1.872 24.711 1.00 86.00 107 SER A O 1
ATOM 838 N N . ARG A 1 108 ? -5.737 -1.561 24.587 1.00 88.06 108 ARG A N 1
ATOM 839 C CA . ARG A 1 108 ? -5.689 -0.219 24.014 1.00 88.06 108 ARG A CA 1
ATOM 840 C C . ARG A 1 108 ? -5.519 -0.252 22.495 1.00 88.06 108 ARG A C 1
ATOM 842 O O . ARG A 1 108 ? -6.115 0.550 21.785 1.00 88.06 108 ARG A O 1
ATOM 849 N N . LEU A 1 109 ? -4.761 -1.228 21.989 1.00 88.88 109 LEU A N 1
ATOM 850 C CA . LEU A 1 109 ? -4.522 -1.437 20.557 1.00 88.88 109 LEU A CA 1
ATOM 851 C C . LEU A 1 109 ? -5.720 -2.042 19.823 1.00 88.88 109 LEU A C 1
ATOM 853 O O . LEU A 1 109 ? -5.860 -1.822 18.622 1.00 88.88 109 LEU A O 1
ATOM 857 N N . VAL A 1 110 ? -6.559 -2.809 20.518 1.00 89.62 110 VAL A N 1
ATOM 858 C CA . VAL A 1 110 ? -7.777 -3.402 19.957 1.00 89.62 110 VAL A CA 1
ATOM 859 C C . VAL A 1 110 ? -8.980 -2.558 20.352 1.00 89.62 110 VAL A C 1
ATOM 861 O O . VAL A 1 110 ? -9.140 -2.159 21.505 1.00 89.62 110 VAL A O 1
ATOM 864 N N . ARG A 1 111 ? -9.851 -2.286 19.387 1.00 88.88 111 ARG A N 1
ATOM 865 C CA . ARG A 1 111 ? -11.080 -1.534 19.608 1.00 88.88 111 ARG A CA 1
ATOM 866 C C . ARG A 1 111 ? -12.104 -2.375 20.343 1.00 88.88 111 ARG A C 1
ATOM 868 O O . ARG A 1 111 ? -12.434 -3.479 19.922 1.00 88.88 111 ARG A O 1
ATOM 875 N N . ARG A 1 112 ? -12.673 -1.802 21.401 1.00 89.62 112 ARG A N 1
ATOM 876 C CA . ARG A 1 112 ? -13.775 -2.423 22.152 1.00 89.62 112 ARG A CA 1
ATOM 877 C C . ARG A 1 112 ? -15.094 -2.390 21.378 1.00 89.62 112 ARG A C 1
ATOM 879 O O . ARG A 1 112 ? -15.930 -3.261 21.560 1.00 89.62 112 ARG A O 1
ATOM 886 N N . ASP A 1 113 ? -15.245 -1.412 20.490 1.00 89.12 113 ASP A N 1
ATOM 887 C CA . ASP A 1 113 ? -16.425 -1.153 19.662 1.00 89.12 113 ASP A CA 1
ATOM 888 C C . ASP A 1 113 ? -16.209 -1.552 18.188 1.00 89.12 113 ASP A C 1
ATOM 890 O O . ASP A 1 113 ? -16.872 -1.025 17.295 1.00 89.12 113 ASP A O 1
ATOM 894 N N . ALA A 1 114 ? -15.265 -2.463 17.909 1.00 87.94 114 ALA A N 1
ATOM 895 C CA . ALA A 1 114 ? -14.855 -2.814 16.545 1.00 87.94 114 ALA A CA 1
ATOM 896 C C . ALA A 1 114 ? -16.044 -3.181 15.639 1.00 87.94 114 ALA A C 1
ATOM 898 O O . ALA A 1 114 ? -16.149 -2.674 14.523 1.00 87.94 114 ALA A O 1
ATOM 899 N N . ILE A 1 115 ? -16.958 -4.022 16.139 1.00 88.38 115 ILE A N 1
ATOM 900 C CA . ILE A 1 115 ? -18.134 -4.494 15.393 1.00 88.38 115 ILE A CA 1
ATOM 901 C C . ILE A 1 115 ? -19.107 -3.345 15.122 1.00 88.38 115 ILE A C 1
ATOM 903 O O . ILE A 1 115 ? -19.532 -3.156 13.985 1.00 88.38 115 ILE A O 1
ATOM 907 N N . GLU A 1 116 ? -19.439 -2.553 16.144 1.00 91.19 116 GLU A N 1
ATOM 908 C CA . GLU A 1 116 ? -20.375 -1.433 16.007 1.00 91.19 116 GLU A CA 1
ATOM 909 C C . GLU A 1 116 ? -19.828 -0.375 15.048 1.00 91.19 116 GLU A C 1
ATOM 911 O O . GLU A 1 116 ? -20.537 0.130 14.177 1.00 91.19 116 GLU A O 1
ATOM 916 N N . CYS A 1 117 ? -18.544 -0.054 15.161 1.00 86.62 117 CYS A N 1
ATOM 917 C CA . CYS A 1 117 ? -17.942 0.912 14.267 1.00 86.62 117 CYS A CA 1
ATOM 918 C C . CYS A 1 117 ? -17.787 0.383 12.845 1.00 86.62 117 CYS A C 1
ATOM 920 O O . CYS A 1 117 ? -17.985 1.158 11.906 1.00 86.62 117 CYS A O 1
ATOM 922 N N . PHE A 1 118 ? -17.485 -0.906 12.668 1.00 87.06 118 PHE A N 1
ATOM 923 C CA . PHE A 1 118 ? -17.548 -1.523 11.351 1.00 87.06 118 PHE A CA 1
ATOM 924 C C . PHE A 1 118 ? -18.954 -1.388 10.774 1.00 87.06 118 PHE A C 1
ATOM 926 O O . PHE A 1 118 ? -19.087 -0.823 9.699 1.00 87.06 118 PHE A O 1
ATOM 933 N N . ALA A 1 119 ? -19.999 -1.793 11.497 1.00 90.31 119 ALA A N 1
ATOM 934 C CA . ALA A 1 119 ? -21.379 -1.692 11.024 1.00 90.31 119 ALA A CA 1
ATOM 935 C C . ALA A 1 119 ? -21.767 -0.254 10.630 1.00 90.31 119 ALA A C 1
ATOM 937 O O . ALA A 1 119 ? -22.419 -0.050 9.612 1.00 90.31 119 ALA A O 1
ATOM 938 N N . LYS A 1 120 ? -21.307 0.756 11.382 1.00 92.56 120 LYS A N 1
ATOM 939 C CA . LYS A 1 120 ? -21.563 2.177 11.079 1.00 92.56 120 LYS A CA 1
ATOM 940 C C . LYS A 1 120 ? -20.799 2.715 9.866 1.00 92.56 120 LYS A C 1
ATOM 942 O O . LYS A 1 120 ? -21.226 3.707 9.286 1.00 92.56 120 LYS A O 1
ATOM 947 N N . ASN A 1 121 ? -19.650 2.132 9.516 1.00 89.31 121 ASN A N 1
ATOM 948 C CA . ASN A 1 121 ? -18.743 2.686 8.503 1.00 89.31 121 ASN A CA 1
ATOM 949 C C . ASN A 1 121 ? -18.484 1.744 7.318 1.00 89.31 121 ASN A C 1
ATOM 951 O O . ASN A 1 121 ? -17.770 2.137 6.395 1.00 89.31 121 ASN A O 1
ATOM 955 N N . CYS A 1 122 ? -19.017 0.519 7.328 1.00 89.56 122 CYS A N 1
ATOM 956 C CA . CYS A 1 122 ? -18.662 -0.542 6.386 1.00 89.56 122 CYS A CA 1
ATOM 957 C C . CYS A 1 122 ? -18.917 -0.134 4.939 1.00 89.56 122 CYS A C 1
ATOM 959 O O . CYS A 1 122 ? -18.048 -0.344 4.100 1.00 89.56 122 CYS A O 1
ATOM 961 N N . GLU A 1 123 ? -20.051 0.510 4.660 1.00 93.12 123 GLU A N 1
ATOM 962 C CA . GLU A 1 123 ? -20.398 0.976 3.321 1.00 93.12 123 GLU A CA 1
ATOM 963 C C . GLU A 1 123 ? -19.372 1.989 2.807 1.00 93.12 123 GLU A C 1
ATOM 965 O O . GLU A 1 123 ? -18.806 1.812 1.729 1.00 93.12 123 GLU A O 1
ATOM 970 N N . LYS A 1 124 ? -19.052 3.007 3.613 1.00 92.25 124 LYS A N 1
ATOM 971 C CA . LYS A 1 124 ? -18.054 4.018 3.253 1.00 92.25 124 LYS A CA 1
ATOM 972 C C . LYS A 1 124 ? -16.664 3.405 3.074 1.00 92.25 124 LYS A C 1
ATOM 974 O O . LYS A 1 124 ? -15.991 3.693 2.091 1.00 92.25 124 LYS A O 1
ATOM 979 N N . ILE A 1 125 ? -16.243 2.536 3.995 1.00 90.62 125 ILE A N 1
ATOM 980 C CA . ILE A 1 125 ? -14.955 1.831 3.914 1.00 90.62 125 ILE A CA 1
ATOM 981 C C . ILE A 1 125 ? -14.892 0.995 2.637 1.00 90.62 125 ILE A C 1
ATOM 983 O O . ILE A 1 125 ? -13.879 1.016 1.942 1.00 90.62 125 ILE A O 1
ATOM 987 N N . TRP A 1 126 ? -15.970 0.283 2.309 1.00 91.12 126 TRP A N 1
ATOM 988 C CA . TRP A 1 126 ? -16.058 -0.533 1.108 1.00 91.12 126 TRP A CA 1
ATOM 989 C C . TRP A 1 126 ? -15.996 0.310 -0.166 1.00 91.12 126 TRP A C 1
ATOM 991 O O . TRP A 1 126 ? -15.268 -0.040 -1.097 1.00 91.12 126 TRP A O 1
ATOM 1001 N N . GLN A 1 127 ? -16.706 1.439 -0.206 1.00 94.56 127 GLN A N 1
ATOM 1002 C CA . GLN A 1 127 ? -16.665 2.383 -1.323 1.00 94.56 127 GLN A CA 1
ATOM 1003 C C . GLN A 1 127 ? -15.260 2.969 -1.510 1.00 94.56 127 GLN A C 1
ATOM 1005 O O . GLN A 1 127 ? -14.709 2.893 -2.611 1.00 94.56 127 GLN A O 1
ATOM 1010 N N . ASP A 1 128 ? -14.652 3.485 -0.438 1.00 93.19 128 ASP A N 1
ATOM 1011 C CA . ASP A 1 128 ? -13.305 4.061 -0.461 1.00 93.19 128 ASP A CA 1
ATOM 1012 C C . ASP A 1 128 ? -12.259 3.012 -0.877 1.00 93.19 128 ASP A C 1
ATOM 1014 O O . ASP A 1 128 ? -11.384 3.279 -1.708 1.00 93.19 128 ASP A O 1
ATOM 1018 N N . TRP A 1 129 ? -12.375 1.788 -0.353 1.00 93.81 129 TRP A N 1
ATOM 1019 C CA . TRP A 1 129 ? -11.499 0.674 -0.704 1.00 93.81 129 TRP A CA 1
ATOM 1020 C C . TRP A 1 129 ? -11.650 0.256 -2.166 1.00 93.81 129 TRP A C 1
ATOM 1022 O O . TRP A 1 129 ? -10.656 0.119 -2.878 1.00 93.81 129 TRP A O 1
ATOM 1032 N N . THR A 1 130 ? -12.884 0.115 -2.649 1.00 95.12 130 THR A N 1
ATOM 1033 C CA . THR A 1 130 ? -13.169 -0.235 -4.046 1.00 95.12 130 THR A CA 1
ATOM 1034 C C . THR A 1 130 ? -12.645 0.838 -4.996 1.00 95.12 130 THR A C 1
ATOM 1036 O O . THR A 1 130 ? -12.051 0.523 -6.029 1.00 95.12 130 THR A O 1
ATOM 1039 N N . LEU A 1 131 ? -12.810 2.117 -4.645 1.00 95.94 131 LEU A N 1
ATOM 1040 C CA . LEU A 1 131 ? -12.270 3.230 -5.418 1.00 95.94 131 LEU A CA 1
ATOM 1041 C C . LEU A 1 131 ? -10.740 3.175 -5.485 1.00 95.94 131 LEU A C 1
ATOM 1043 O O . LEU A 1 131 ? -10.162 3.365 -6.559 1.00 95.94 131 LEU A O 1
ATOM 1047 N N . LEU A 1 132 ? -10.081 2.887 -4.361 1.00 95.88 132 LEU A N 1
ATOM 1048 C CA . LEU A 1 132 ? -8.633 2.722 -4.315 1.00 95.88 132 LEU A CA 1
ATOM 1049 C C . LEU A 1 132 ? -8.174 1.528 -5.162 1.00 95.88 132 LEU A C 1
ATOM 1051 O O . LEU A 1 132 ? -7.239 1.667 -5.952 1.00 95.88 132 LEU A O 1
ATOM 1055 N N . LEU A 1 133 ? -8.847 0.379 -5.063 1.00 95.81 133 LEU A N 1
ATOM 1056 C CA . LEU A 1 133 ? -8.552 -0.805 -5.874 1.00 95.81 133 LEU A CA 1
ATOM 1057 C C . LEU A 1 133 ? -8.676 -0.517 -7.369 1.00 95.81 133 LEU A C 1
ATOM 1059 O O . LEU A 1 133 ? -7.767 -0.850 -8.128 1.00 95.81 133 LEU A O 1
ATOM 1063 N N . ARG A 1 134 ? -9.744 0.162 -7.797 1.00 96.56 134 ARG A N 1
ATOM 1064 C CA . ARG A 1 134 ? -9.939 0.546 -9.205 1.00 96.56 134 ARG A CA 1
ATOM 1065 C C . ARG A 1 134 ? -8.793 1.406 -9.733 1.00 96.56 134 ARG A C 1
ATOM 1067 O O . ARG A 1 134 ? -8.317 1.171 -10.835 1.00 96.56 134 ARG A O 1
ATOM 1074 N N . LYS A 1 135 ? -8.311 2.364 -8.937 1.00 96.38 135 LYS A N 1
ATOM 1075 C CA . LYS A 1 135 ? -7.208 3.262 -9.329 1.00 96.38 135 LYS A CA 1
ATOM 1076 C C . LYS A 1 135 ? -5.831 2.599 -9.337 1.00 96.38 135 LYS A C 1
ATOM 1078 O O . LYS A 1 135 ? -4.888 3.175 -9.867 1.00 96.38 135 LYS A O 1
ATOM 1083 N N . THR A 1 136 ? -5.693 1.440 -8.703 1.00 97.25 136 THR A N 1
ATOM 1084 C CA . THR A 1 136 ? -4.386 0.826 -8.429 1.00 97.25 136 THR A CA 1
ATOM 1085 C C . THR A 1 136 ? -4.261 -0.582 -8.990 1.00 97.25 136 THR A C 1
ATOM 1087 O O . THR A 1 136 ? -3.244 -1.236 -8.775 1.00 97.25 136 THR A O 1
ATOM 1090 N N . THR A 1 137 ? -5.294 -1.103 -9.650 1.00 96.44 137 THR A N 1
ATOM 1091 C CA . THR A 1 137 ? -5.248 -2.407 -10.318 1.00 96.44 137 THR A CA 1
ATOM 1092 C C . THR A 1 137 ? -4.563 -2.252 -11.659 1.00 96.44 137 THR A C 1
ATOM 1094 O O . THR A 1 137 ? -4.982 -1.457 -12.497 1.00 96.44 137 THR A O 1
ATOM 1097 N N . LEU A 1 138 ? -3.475 -2.997 -11.820 1.00 95.75 138 LEU A N 1
ATOM 1098 C CA . LEU A 1 138 ? -2.662 -2.987 -13.020 1.00 95.75 138 LEU A CA 1
ATOM 1099 C C . 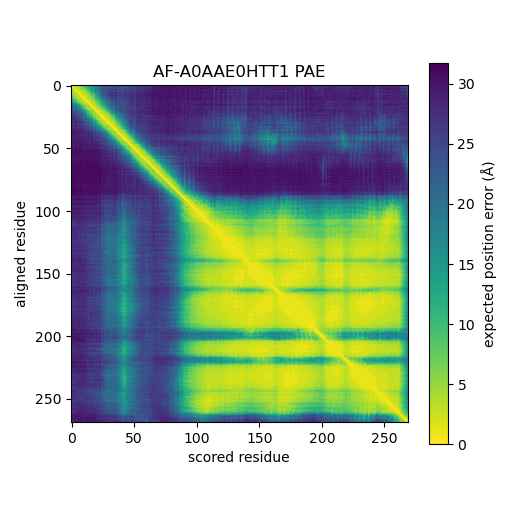LEU A 1 138 ? -3.119 -4.103 -13.975 1.00 95.75 138 LEU A C 1
ATOM 1101 O O . LEU A 1 138 ? -3.451 -5.193 -13.505 1.00 95.75 138 LEU A O 1
ATOM 1105 N N . PRO A 1 139 ? -3.135 -3.862 -15.296 1.00 94.06 139 PRO A N 1
ATOM 1106 C CA . PRO A 1 139 ? -3.313 -4.920 -16.289 1.00 94.06 139 PRO A CA 1
ATOM 1107 C C . PRO A 1 139 ? -2.172 -5.946 -16.240 1.00 94.06 139 PRO A C 1
ATOM 1109 O O . PRO A 1 139 ? -1.047 -5.598 -15.892 1.00 94.06 139 PRO A O 1
ATOM 1112 N N . LEU A 1 140 ? -2.448 -7.183 -16.663 1.00 88.06 140 LEU A N 1
ATOM 1113 C CA . LEU A 1 140 ? -1.490 -8.302 -16.624 1.00 88.06 140 LEU A CA 1
ATOM 1114 C C . LEU A 1 140 ? -0.201 -8.054 -17.430 1.00 88.06 140 LEU A C 1
ATOM 1116 O O . LEU A 1 140 ? 0.860 -8.502 -17.016 1.00 88.06 140 LEU A O 1
ATOM 1120 N N . ASN A 1 141 ? -0.280 -7.296 -18.527 1.00 90.00 141 ASN A N 1
ATOM 1121 C CA . ASN A 1 141 ? 0.841 -7.044 -19.445 1.00 90.00 141 ASN A CA 1
ATOM 1122 C C . ASN A 1 141 ? 1.291 -5.577 -19.405 1.00 90.00 141 ASN A C 1
ATOM 1124 O O . ASN A 1 141 ? 1.550 -4.963 -20.440 1.00 90.00 141 ASN A O 1
ATOM 1128 N N . VAL A 1 142 ? 1.265 -4.966 -18.222 1.00 95.75 142 VAL A N 1
ATOM 1129 C CA . VAL A 1 142 ? 1.725 -3.587 -18.061 1.00 95.75 142 VAL A CA 1
ATOM 1130 C C . VAL A 1 142 ? 3.251 -3.557 -17.983 1.00 95.75 142 VAL A C 1
ATOM 1132 O O . VAL A 1 142 ? 3.836 -4.335 -17.235 1.00 95.75 142 VAL A O 1
ATOM 1135 N N . ALA A 1 143 ? 3.889 -2.650 -18.722 1.00 95.88 143 ALA A N 1
ATOM 1136 C CA . ALA A 1 143 ? 5.315 -2.380 -18.558 1.00 95.88 143 ALA A CA 1
ATOM 1137 C C . ALA A 1 143 ? 5.567 -1.597 -17.258 1.00 95.88 143 ALA A C 1
ATOM 1139 O O . ALA A 1 143 ? 4.728 -0.805 -16.818 1.00 95.88 143 ALA A O 1
ATOM 1140 N N . SER A 1 144 ? 6.738 -1.756 -16.650 1.00 95.00 144 SER A N 1
ATOM 1141 C CA . SER A 1 144 ? 7.125 -1.062 -15.418 1.00 95.00 144 SER A CA 1
ATOM 1142 C C . SER A 1 144 ? 7.212 0.460 -15.596 1.00 95.00 144 SER A C 1
ATOM 1144 O O . SER A 1 144 ? 6.972 1.213 -14.649 1.00 95.00 144 SER A O 1
ATOM 1146 N N . SER A 1 145 ? 7.489 0.914 -16.822 1.00 94.12 145 SER A N 1
ATOM 1147 C CA . SER A 1 145 ? 7.538 2.323 -17.233 1.00 94.12 145 SER A CA 1
ATOM 1148 C C . SER A 1 145 ? 6.171 2.916 -17.603 1.00 94.12 145 SER A C 1
ATOM 1150 O O . SER A 1 145 ? 6.070 4.118 -17.861 1.00 94.12 145 SER A O 1
ATOM 1152 N N . ASP A 1 146 ? 5.107 2.106 -17.624 1.00 96.06 146 ASP A N 1
ATOM 1153 C CA . ASP A 1 146 ? 3.773 2.538 -18.033 1.00 96.06 146 ASP A CA 1
ATOM 1154 C C . ASP A 1 146 ? 3.208 3.608 -17.085 1.00 96.06 146 ASP A C 1
ATOM 1156 O O . ASP A 1 146 ? 3.296 3.527 -15.853 1.00 96.06 146 ASP A O 1
ATOM 1160 N N . ILE A 1 147 ? 2.542 4.611 -17.658 1.00 95.81 147 ILE A N 1
ATOM 1161 C CA . ILE A 1 147 ? 1.945 5.711 -16.897 1.00 95.81 147 ILE A CA 1
ATOM 1162 C C . ILE A 1 147 ? 0.897 5.245 -15.875 1.00 95.81 147 ILE A C 1
ATOM 1164 O O . ILE A 1 147 ? 0.677 5.922 -14.869 1.00 95.81 147 ILE A O 1
ATOM 1168 N N . ARG A 1 148 ? 0.279 4.079 -16.083 1.00 96.62 148 ARG A N 1
ATOM 1169 C CA . ARG A 1 148 ? -0.659 3.450 -15.143 1.00 96.62 148 ARG A CA 1
ATOM 1170 C C . ARG A 1 148 ? 0.036 2.981 -13.868 1.00 96.62 148 ARG A C 1
ATOM 1172 O O . ARG A 1 148 ? -0.543 3.133 -12.796 1.00 96.62 148 ARG A O 1
ATOM 1179 N N . VAL A 1 149 ? 1.280 2.498 -13.950 1.00 97.44 149 VAL A N 1
ATOM 1180 C CA . VAL A 1 149 ? 2.094 2.150 -12.769 1.00 97.44 149 VAL A CA 1
ATOM 1181 C C . VAL A 1 149 ? 2.369 3.405 -11.942 1.00 97.44 149 VAL A C 1
ATOM 1183 O O . VAL A 1 149 ? 2.122 3.433 -10.734 1.00 97.44 149 VAL A O 1
ATOM 1186 N N . ILE A 1 150 ? 2.776 4.487 -12.609 1.00 96.19 150 ILE A N 1
ATOM 1187 C CA . ILE A 1 150 ? 2.992 5.798 -11.981 1.00 96.19 150 ILE A CA 1
ATOM 1188 C C . ILE A 1 150 ? 1.699 6.321 -11.335 1.00 96.19 150 ILE A C 1
ATOM 1190 O O . ILE A 1 150 ? 1.711 6.800 -10.198 1.00 96.19 150 ILE A O 1
ATOM 1194 N N . ALA A 1 151 ? 0.571 6.236 -12.044 1.00 96.69 151 ALA A N 1
ATOM 1195 C CA . ALA A 1 151 ? -0.728 6.677 -11.546 1.00 96.69 151 ALA A CA 1
ATOM 1196 C C . ALA A 1 151 ? -1.189 5.863 -10.326 1.00 96.69 151 ALA A C 1
ATOM 1198 O O . ALA A 1 151 ? -1.695 6.449 -9.369 1.00 96.69 151 ALA A O 1
ATOM 1199 N N . ALA A 1 152 ? -0.958 4.548 -10.320 1.00 97.88 152 ALA A N 1
ATOM 1200 C CA . ALA A 1 152 ? -1.286 3.676 -9.198 1.00 97.88 152 ALA A CA 1
ATOM 1201 C C . ALA A 1 152 ? -0.492 4.050 -7.937 1.00 97.88 152 ALA A C 1
ATOM 1203 O O . ALA A 1 152 ? -1.087 4.243 -6.875 1.00 97.88 152 ALA A O 1
ATOM 1204 N N . PHE A 1 153 ? 0.829 4.237 -8.050 1.00 97.69 153 PHE A N 1
ATOM 1205 C CA . PHE A 1 153 ? 1.654 4.678 -6.920 1.00 97.69 153 PHE A CA 1
ATOM 1206 C C . PHE A 1 153 ? 1.204 6.035 -6.372 1.00 97.69 153 PHE A C 1
ATOM 1208 O O . PHE A 1 153 ? 1.093 6.202 -5.158 1.00 97.69 153 PHE A O 1
ATOM 1215 N N . ARG A 1 154 ? 0.878 6.989 -7.253 1.00 95.88 154 ARG A N 1
ATOM 1216 C CA . ARG A 1 154 ? 0.329 8.293 -6.850 1.00 95.88 154 ARG A CA 1
ATOM 1217 C C . ARG A 1 154 ? -1.001 8.159 -6.121 1.00 95.88 154 ARG A C 1
ATOM 1219 O O . ARG A 1 154 ? -1.192 8.802 -5.098 1.00 95.88 154 ARG A O 1
ATOM 1226 N N . ALA A 1 155 ? -1.916 7.336 -6.632 1.00 96.00 155 ALA A N 1
ATOM 1227 C CA . ALA A 1 155 ? -3.230 7.156 -6.027 1.00 96.00 155 ALA A CA 1
ATOM 1228 C C . ALA A 1 155 ? -3.124 6.616 -4.593 1.00 96.00 155 ALA A C 1
ATOM 1230 O O . ALA A 1 155 ? -3.815 7.114 -3.705 1.00 96.00 155 ALA A O 1
ATOM 1231 N N . VAL A 1 156 ? -2.230 5.650 -4.360 1.00 97.06 156 VAL A N 1
ATOM 1232 C CA . VAL A 1 156 ? -1.942 5.133 -3.016 1.00 97.06 156 VAL A CA 1
ATOM 1233 C C . VAL A 1 156 ? -1.305 6.209 -2.137 1.00 97.06 156 VAL A C 1
ATOM 1235 O O . VAL A 1 156 ? -1.767 6.434 -1.018 1.00 97.06 156 VAL A O 1
ATOM 1238 N N . ASP A 1 157 ? -0.287 6.908 -2.642 1.00 95.00 157 ASP A N 1
ATOM 1239 C CA . ASP A 1 157 ? 0.424 7.933 -1.873 1.00 95.00 157 ASP A CA 1
ATOM 1240 C C . ASP A 1 157 ? -0.496 9.082 -1.441 1.00 95.00 157 ASP A C 1
ATOM 1242 O O . ASP A 1 157 ? -0.472 9.501 -0.287 1.00 95.00 157 ASP A O 1
ATOM 1246 N N . CYS A 1 158 ? -1.402 9.520 -2.321 1.00 93.69 158 CYS A N 1
ATOM 1247 C CA . CYS A 1 158 ? -2.402 10.535 -1.998 1.00 93.69 158 CYS A CA 1
ATOM 1248 C C . CYS A 1 158 ? -3.295 10.138 -0.813 1.00 93.69 158 CYS A C 1
ATOM 1250 O O . CYS A 1 158 ? -3.705 11.005 -0.040 1.00 93.69 158 CYS A O 1
ATOM 1252 N N . VAL A 1 159 ? -3.610 8.848 -0.663 1.00 95.19 159 VAL A N 1
ATOM 1253 C CA . VAL A 1 159 ? -4.397 8.348 0.472 1.00 95.19 159 VAL A CA 1
ATOM 1254 C C . VAL A 1 159 ? -3.540 8.270 1.735 1.00 95.19 159 VAL A C 1
ATOM 1256 O O . VAL A 1 159 ? -3.996 8.685 2.804 1.00 95.19 159 VAL A O 1
ATOM 1259 N N . ILE A 1 160 ? -2.297 7.794 1.613 1.00 94.81 160 ILE A N 1
ATOM 1260 C CA . ILE A 1 160 ? -1.354 7.683 2.734 1.00 94.81 160 ILE A CA 1
ATOM 1261 C C . ILE A 1 160 ? -1.061 9.061 3.338 1.00 94.81 160 ILE A C 1
ATOM 1263 O O . ILE A 1 160 ? -1.239 9.269 4.540 1.00 94.81 160 ILE A O 1
ATOM 1267 N N . SER A 1 161 ? -0.690 10.010 2.483 1.00 91.00 161 SER A N 1
ATOM 1268 C CA . SER A 1 161 ? -0.305 11.382 2.825 1.00 91.00 161 SER A CA 1
ATOM 1269 C C . SER A 1 161 ? -1.510 12.308 3.071 1.00 91.00 161 SER A C 1
ATOM 1271 O O . SER A 1 161 ? -1.355 13.464 3.473 1.00 91.00 161 SER A O 1
ATOM 1273 N N . GLY A 1 162 ? -2.732 11.835 2.810 1.00 89.00 162 GLY A N 1
ATOM 1274 C CA . GLY A 1 162 ? -3.949 12.635 2.882 1.00 89.00 162 GLY A CA 1
ATOM 1275 C C . GLY A 1 162 ? -4.349 13.005 4.314 1.00 89.00 162 GLY A C 1
ATOM 1276 O O . GLY A 1 162 ? -4.646 12.142 5.131 1.00 89.00 162 GLY A O 1
ATOM 1277 N N . LYS A 1 163 ? -4.487 14.305 4.610 1.00 83.38 163 LYS A N 1
ATOM 1278 C CA . LY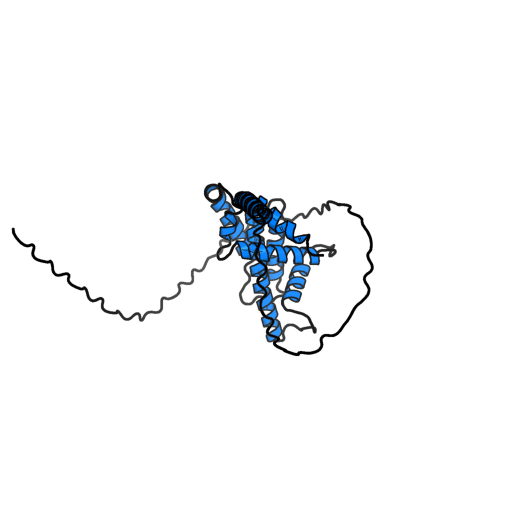S A 1 163 ? -4.961 14.787 5.930 1.00 83.38 163 LYS A CA 1
ATOM 1279 C C . LYS A 1 163 ? -6.400 14.374 6.265 1.00 83.38 163 LYS A C 1
ATOM 1281 O O . LYS A 1 163 ? -6.780 14.376 7.426 1.00 83.38 163 LYS A O 1
ATOM 1286 N N . ARG A 1 164 ? -7.210 14.083 5.242 1.00 80.62 164 ARG A N 1
ATOM 1287 C CA . ARG A 1 164 ? -8.625 13.702 5.379 1.00 80.62 164 ARG A CA 1
ATOM 1288 C C . ARG A 1 164 ? -8.847 12.186 5.341 1.00 80.62 164 ARG A C 1
ATOM 1290 O O . ARG A 1 164 ? -9.997 11.765 5.423 1.00 8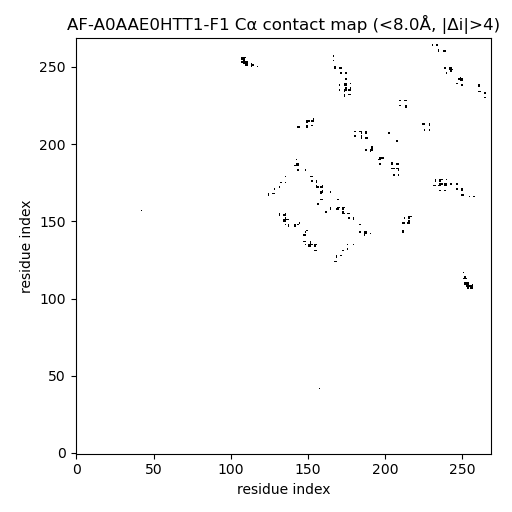0.62 164 ARG A O 1
ATOM 1297 N N . SER A 1 165 ? -7.797 11.373 5.171 1.00 83.06 165 SER A N 1
ATOM 1298 C CA . SER A 1 165 ? -7.959 9.917 5.174 1.00 83.06 165 SER A CA 1
ATOM 1299 C C . SER A 1 165 ? -8.188 9.413 6.596 1.00 83.06 165 SER A C 1
ATOM 1301 O O . SER A 1 165 ? -7.507 9.824 7.540 1.00 83.06 165 SER A O 1
ATOM 1303 N N . THR A 1 166 ? -9.170 8.526 6.748 1.00 88.19 166 THR A N 1
ATOM 1304 C CA . THR A 1 166 ? -9.375 7.791 7.998 1.00 88.19 166 THR A CA 1
ATOM 1305 C C . THR A 1 166 ? -8.195 6.844 8.224 1.00 88.19 166 THR A C 1
ATOM 1307 O O . THR A 1 166 ? -7.575 6.385 7.259 1.00 88.19 166 THR A O 1
ATOM 1310 N N . SER A 1 167 ? -7.881 6.518 9.480 1.00 87.94 167 SER A N 1
ATOM 1311 C CA . SER A 1 167 ? -6.776 5.599 9.800 1.00 87.94 167 SER A CA 1
ATOM 1312 C C . SER A 1 167 ? -6.952 4.230 9.136 1.00 87.94 167 SER A C 1
ATOM 1314 O O . SER A 1 167 ? -6.005 3.694 8.566 1.00 87.94 167 SER A O 1
ATOM 1316 N N . VAL A 1 168 ? -8.188 3.721 9.086 1.00 90.12 168 VAL A N 1
ATOM 1317 C CA . VAL A 1 168 ? -8.535 2.479 8.374 1.00 90.12 168 VAL A CA 1
ATOM 1318 C C . VAL A 1 168 ? -8.172 2.563 6.893 1.00 90.12 168 VAL A C 1
ATOM 1320 O O . VAL A 1 168 ? -7.478 1.688 6.378 1.00 90.12 168 VAL A O 1
ATOM 1323 N N . LEU A 1 169 ? -8.606 3.618 6.194 1.00 92.31 169 LEU A N 1
ATOM 1324 C CA . LEU A 1 169 ? -8.326 3.764 4.767 1.00 92.31 169 LEU A CA 1
ATOM 1325 C C . LEU A 1 169 ? -6.823 3.931 4.507 1.00 92.31 169 LEU A C 1
ATOM 1327 O O . LEU A 1 169 ? -6.301 3.396 3.529 1.00 92.31 169 LEU A O 1
ATOM 1331 N N . ARG A 1 170 ? -6.109 4.620 5.404 1.00 94.19 170 ARG A N 1
ATOM 1332 C CA . ARG A 1 170 ? -4.649 4.745 5.348 1.00 94.19 170 ARG A CA 1
ATOM 1333 C C . ARG A 1 170 ? -3.963 3.384 5.469 1.00 94.19 170 ARG A C 1
ATOM 1335 O O . ARG A 1 170 ? -3.048 3.094 4.703 1.00 94.19 170 ARG A O 1
ATOM 1342 N N . TRP A 1 171 ? -4.414 2.523 6.378 1.00 94.25 171 TRP A N 1
ATOM 1343 C CA . TRP A 1 171 ? -3.878 1.167 6.500 1.00 94.25 171 TRP A CA 1
ATOM 1344 C C . TRP A 1 171 ? -4.197 0.293 5.292 1.00 94.25 171 TRP A C 1
ATOM 1346 O O . TRP A 1 171 ? -3.305 -0.384 4.785 1.00 94.25 171 TRP A O 1
ATOM 1356 N N . LEU A 1 172 ? -5.420 0.358 4.768 1.00 94.94 172 LEU A N 1
ATOM 1357 C CA . LEU A 1 172 ? -5.771 -0.326 3.522 1.00 94.94 172 LEU A CA 1
ATOM 1358 C C . LEU A 1 172 ? -4.882 0.141 2.359 1.00 94.94 172 LEU A C 1
ATOM 1360 O O . LEU A 1 172 ? -4.419 -0.675 1.562 1.00 94.94 172 LEU A O 1
ATOM 1364 N N . ALA A 1 173 ? -4.563 1.436 2.296 1.00 96.62 173 ALA A N 1
ATOM 1365 C CA . ALA A 1 173 ? -3.625 1.971 1.316 1.00 96.62 173 ALA A CA 1
ATOM 1366 C C . ALA A 1 173 ? -2.199 1.444 1.504 1.00 96.62 173 ALA A C 1
ATOM 1368 O O . ALA A 1 173 ? -1.549 1.114 0.517 1.00 96.62 173 ALA A O 1
ATOM 1369 N N . TYR A 1 174 ? -1.730 1.277 2.740 1.00 97.00 174 TYR A N 1
ATOM 1370 C CA . TYR A 1 174 ? -0.449 0.625 3.015 1.00 97.00 174 TYR A CA 1
ATOM 1371 C C . TYR A 1 174 ? -0.415 -0.844 2.576 1.00 97.00 174 TYR A C 1
ATOM 1373 O O . TYR A 1 174 ? 0.575 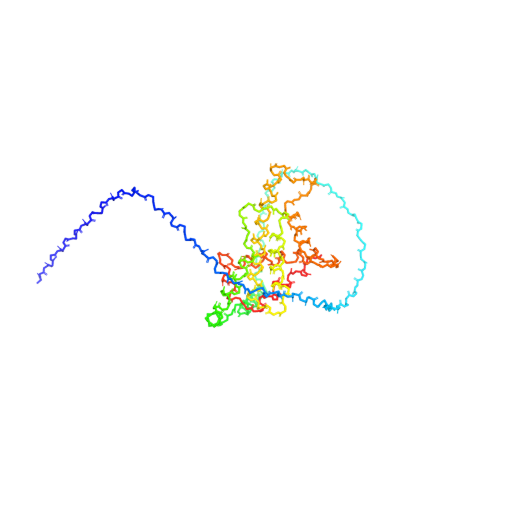-1.269 1.980 1.00 97.00 174 TYR A O 1
ATOM 1381 N N . VAL A 1 175 ? -1.488 -1.608 2.810 1.00 96.62 175 VAL A N 1
ATOM 1382 C CA . VAL A 1 175 ? -1.603 -2.977 2.277 1.00 96.62 175 VAL A CA 1
ATOM 1383 C C . VAL A 1 175 ? -1.552 -2.944 0.754 1.00 96.62 175 VAL A C 1
ATOM 1385 O O . VAL A 1 175 ? -0.780 -3.678 0.136 1.00 96.62 175 VAL A O 1
ATOM 1388 N N . ARG A 1 176 ? -2.314 -2.037 0.131 1.00 97.06 176 ARG A N 1
ATOM 1389 C CA . ARG A 1 176 ? -2.324 -1.907 -1.326 1.00 97.06 176 ARG A CA 1
ATOM 1390 C C . ARG A 1 176 ? -0.965 -1.508 -1.888 1.00 97.06 176 ARG A C 1
ATOM 1392 O O . ARG A 1 176 ? -0.589 -2.007 -2.944 1.00 97.06 176 ARG A O 1
ATOM 1399 N N . LEU A 1 177 ? -0.220 -0.663 -1.177 1.00 97.62 177 LEU A N 1
ATOM 1400 C CA . LEU A 1 177 ? 1.145 -0.302 -1.534 1.00 97.62 177 LEU A CA 1
ATOM 1401 C C . LEU A 1 177 ? 2.021 -1.553 -1.631 1.00 97.62 177 LEU A C 1
ATOM 1403 O O . LEU A 1 177 ? 2.761 -1.687 -2.596 1.00 97.62 177 LEU A O 1
ATOM 1407 N N . MET A 1 178 ? 1.935 -2.477 -0.668 1.00 97.69 178 MET A N 1
ATOM 1408 C CA . MET A 1 178 ? 2.757 -3.698 -0.673 1.00 97.69 178 MET A CA 1
ATOM 1409 C C . MET A 1 178 ? 2.401 -4.628 -1.826 1.00 97.69 178 MET A C 1
ATOM 1411 O O . MET A 1 178 ? 3.300 -5.057 -2.547 1.00 97.69 178 MET A O 1
ATOM 1415 N N . VAL A 1 179 ? 1.107 -4.820 -2.088 1.00 96.56 179 VAL A N 1
ATOM 1416 C CA . VAL A 1 179 ? 0.639 -5.571 -3.263 1.00 96.56 179 VAL A CA 1
ATOM 1417 C C . VAL A 1 179 ? 1.158 -4.948 -4.563 1.00 96.56 179 VAL A C 1
ATOM 1419 O O . VAL A 1 179 ? 1.611 -5.661 -5.460 1.00 96.56 179 VAL A O 1
ATOM 1422 N N . LEU A 1 180 ? 1.132 -3.616 -4.669 1.00 97.00 180 LEU A N 1
ATOM 1423 C CA . LEU A 1 180 ? 1.638 -2.899 -5.838 1.00 97.00 180 LEU A CA 1
ATOM 1424 C C . LEU A 1 180 ? 3.158 -3.063 -5.987 1.00 97.00 180 LEU A C 1
ATOM 1426 O O . LEU A 1 180 ? 3.632 -3.341 -7.084 1.00 97.00 180 LEU A O 1
ATOM 1430 N N . PHE A 1 181 ? 3.913 -2.961 -4.890 1.00 97.56 181 PHE A N 1
ATOM 1431 C CA . PHE A 1 181 ? 5.356 -3.212 -4.877 1.00 97.56 181 PHE A CA 1
ATOM 1432 C C . PHE A 1 181 ? 5.694 -4.611 -5.393 1.00 97.56 181 PHE A C 1
ATOM 1434 O O . PHE A 1 181 ? 6.586 -4.746 -6.227 1.00 97.56 181 PHE A O 1
ATOM 1441 N N . ASP A 1 182 ? 4.997 -5.640 -4.912 1.00 96.75 182 ASP A N 1
ATOM 1442 C CA . ASP A 1 182 ? 5.260 -7.023 -5.311 1.00 96.75 182 ASP A CA 1
ATOM 1443 C C . ASP A 1 182 ? 4.849 -7.279 -6.772 1.00 96.75 182 ASP A C 1
ATOM 1445 O O . ASP A 1 182 ? 5.588 -7.938 -7.505 1.00 96.75 182 ASP A O 1
ATOM 1449 N N . SER A 1 183 ? 3.754 -6.664 -7.233 1.00 96.75 183 SER A N 1
ATOM 1450 C CA . SER A 1 183 ? 3.309 -6.738 -8.634 1.00 96.75 183 SER A CA 1
ATOM 1451 C C . SER A 1 183 ? 4.316 -6.092 -9.590 1.00 96.75 183 SER A C 1
ATOM 1453 O O . SER A 1 183 ? 4.771 -6.724 -10.539 1.00 96.75 183 SER A O 1
ATOM 1455 N N . VAL A 1 184 ? 4.731 -4.849 -9.322 1.00 96.88 184 VAL A N 1
ATOM 1456 C CA . VAL A 1 184 ? 5.694 -4.130 -10.177 1.00 96.88 184 VAL A CA 1
ATOM 1457 C C . VAL A 1 184 ? 7.071 -4.789 -10.113 1.00 96.88 184 VAL A C 1
ATOM 1459 O O . VAL A 1 184 ? 7.767 -4.858 -11.119 1.00 96.88 184 VAL A O 1
ATOM 1462 N N . LYS A 1 185 ? 7.458 -5.352 -8.964 1.00 96.50 185 LYS A N 1
ATOM 1463 C CA . LYS A 1 185 ? 8.690 -6.141 -8.845 1.00 96.50 185 LYS A CA 1
ATOM 1464 C C . LYS A 1 185 ? 8.669 -7.371 -9.756 1.00 96.50 185 LYS A C 1
ATOM 1466 O O . LYS A 1 185 ? 9.702 -7.691 -10.338 1.00 96.50 185 LYS A O 1
ATOM 1471 N N . ALA A 1 186 ? 7.531 -8.061 -9.861 1.00 95.94 186 ALA A N 1
ATOM 1472 C CA . ALA A 1 186 ? 7.378 -9.198 -10.765 1.00 95.94 186 ALA A CA 1
ATOM 1473 C C . ALA A 1 186 ? 7.476 -8.765 -12.237 1.00 95.94 186 ALA A C 1
ATOM 1475 O O . ALA A 1 186 ? 8.188 -9.410 -12.999 1.00 95.94 186 ALA A O 1
ATOM 1476 N N . VAL A 1 187 ? 6.857 -7.635 -12.602 1.00 95.81 187 VAL A N 1
ATOM 1477 C CA . VAL A 1 187 ? 6.980 -7.037 -13.945 1.00 95.81 187 VAL A CA 1
ATOM 1478 C C . VAL A 1 187 ? 8.438 -6.699 -14.269 1.00 95.81 187 VAL A C 1
ATOM 1480 O O . VAL A 1 187 ? 8.967 -7.186 -15.259 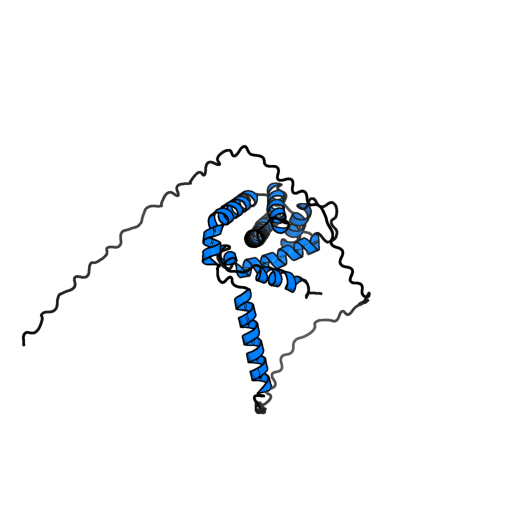1.00 95.81 187 VAL A O 1
ATOM 1483 N N . VAL A 1 188 ? 9.126 -5.951 -13.399 1.00 95.31 188 VAL A N 1
ATOM 1484 C CA . VAL A 1 188 ? 10.544 -5.583 -13.587 1.00 95.31 188 VAL A CA 1
ATOM 1485 C C . VAL A 1 188 ? 11.431 -6.819 -13.735 1.00 95.31 188 VAL A C 1
ATOM 1487 O O . VAL A 1 188 ? 12.382 -6.818 -14.514 1.00 95.31 188 VAL A O 1
ATOM 1490 N N . ARG A 1 189 ? 11.147 -7.882 -12.975 1.00 94.69 189 ARG A N 1
ATOM 1491 C CA . ARG A 1 189 ? 11.867 -9.148 -13.116 1.00 94.69 189 ARG A CA 1
ATOM 1492 C C . ARG A 1 189 ? 11.647 -9.758 -14.503 1.00 94.69 189 ARG A C 1
ATOM 1494 O O . ARG A 1 189 ? 12.635 -10.111 -15.136 1.00 94.69 189 ARG A O 1
ATOM 1501 N N . ALA A 1 190 ? 10.402 -9.846 -14.966 1.00 94.38 190 ALA A N 1
ATOM 1502 C CA . ALA A 1 190 ? 10.077 -10.405 -16.276 1.00 94.38 190 ALA A CA 1
ATOM 1503 C C . ALA A 1 190 ? 10.719 -9.599 -17.422 1.00 94.38 190 ALA A C 1
ATOM 1505 O O . ALA A 1 190 ? 11.350 -10.178 -18.299 1.00 94.38 190 ALA A O 1
ATOM 1506 N N . GLU A 1 191 ? 10.662 -8.265 -17.368 1.00 94.38 191 GLU A N 1
ATOM 1507 C CA . GLU A 1 191 ? 11.320 -7.384 -18.349 1.00 94.38 191 GLU A CA 1
ATOM 1508 C C . GLU A 1 191 ? 12.837 -7.628 -18.414 1.00 94.38 191 GLU A C 1
ATOM 1510 O O . GLU A 1 191 ? 13.436 -7.651 -19.488 1.00 94.38 191 GLU A O 1
ATOM 1515 N N . ARG A 1 192 ? 13.484 -7.856 -17.263 1.00 92.62 192 ARG A N 1
ATOM 1516 C CA . ARG A 1 192 ? 14.918 -8.186 -17.201 1.00 92.62 192 ARG A CA 1
ATOM 1517 C C . ARG A 1 192 ? 15.222 -9.563 -17.771 1.00 92.62 192 ARG A C 1
ATOM 1519 O O . ARG A 1 192 ? 16.222 -9.716 -18.466 1.00 92.62 192 ARG A O 1
ATOM 1526 N N . GLU A 1 193 ? 14.394 -10.552 -17.456 1.00 92.62 193 GLU A N 1
ATOM 1527 C CA . GLU A 1 193 ? 14.528 -11.919 -17.972 1.00 92.62 193 GLU A CA 1
ATOM 1528 C C . GLU A 1 193 ? 14.361 -11.958 -19.500 1.00 92.62 193 GLU A C 1
ATOM 1530 O O . GLU A 1 193 ? 15.083 -12.693 -20.170 1.00 92.62 193 GLU A O 1
ATOM 1535 N N . ASN A 1 194 ? 13.513 -11.086 -20.052 1.00 92.50 194 ASN A N 1
ATOM 1536 C CA . ASN A 1 194 ? 13.318 -10.913 -21.493 1.00 92.50 194 ASN A CA 1
ATOM 1537 C C . ASN A 1 194 ? 14.388 -10.030 -22.169 1.00 92.50 194 ASN A C 1
ATOM 1539 O O . ASN A 1 194 ? 14.387 -9.891 -23.391 1.00 92.50 194 ASN A O 1
ATOM 1543 N N . GLY A 1 195 ? 15.303 -9.422 -21.406 1.00 89.44 195 GLY A N 1
ATOM 1544 C CA . GLY A 1 195 ? 16.339 -8.524 -21.932 1.00 89.44 195 GLY A CA 1
ATOM 1545 C C . GLY A 1 195 ? 15.850 -7.117 -22.298 1.00 89.44 195 GLY A C 1
ATOM 1546 O O . GLY A 1 195 ? 16.596 -6.354 -22.909 1.00 89.44 195 GLY A O 1
ATOM 1547 N N . GLU A 1 196 ? 14.630 -6.749 -21.907 1.00 88.06 196 GLU A N 1
ATOM 1548 C CA . GLU A 1 196 ? 14.021 -5.436 -22.168 1.00 88.06 196 GLU A CA 1
ATOM 1549 C C . GLU A 1 196 ? 14.555 -4.349 -21.223 1.00 88.06 196 GLU A C 1
ATOM 1551 O O . GLU A 1 196 ? 14.553 -3.164 -21.556 1.00 88.06 196 GLU A O 1
ATOM 1556 N N . ALA A 1 197 ? 15.055 -4.747 -20.050 1.00 83.75 197 ALA A N 1
ATOM 1557 C CA . ALA A 1 197 ? 15.638 -3.848 -19.062 1.00 83.75 197 ALA A CA 1
ATOM 1558 C C . ALA A 1 197 ? 17.080 -4.246 -18.723 1.00 83.75 197 ALA A C 1
ATOM 1560 O O . ALA A 1 197 ? 17.360 -5.378 -18.319 1.00 83.75 197 ALA A O 1
ATOM 1561 N N . HIS A 1 198 ? 18.006 -3.289 -18.831 1.00 78.25 198 HIS A N 1
ATOM 1562 C CA . HIS A 1 198 ? 19.399 -3.507 -18.449 1.00 78.25 198 HIS A CA 1
ATOM 1563 C C . HIS A 1 198 ? 19.552 -3.576 -16.924 1.00 78.25 198 HIS A C 1
ATOM 1565 O O . HIS A 1 198 ? 18.903 -2.839 -16.178 1.00 78.25 198 HIS A O 1
ATOM 1571 N N . ARG A 1 199 ? 20.444 -4.452 -16.451 1.00 77.88 199 ARG A N 1
ATOM 1572 C CA . ARG A 1 199 ? 20.759 -4.603 -15.030 1.00 77.88 199 ARG A CA 1
ATOM 1573 C C . ARG A 1 199 ? 22.172 -4.120 -14.748 1.00 77.88 199 ARG A C 1
ATOM 1575 O O . ARG A 1 199 ? 23.138 -4.789 -15.108 1.00 77.88 199 ARG A O 1
ATOM 1582 N N . GLU A 1 200 ? 22.290 -3.026 -14.006 1.00 78.00 200 GLU A N 1
ATOM 1583 C CA . GLU A 1 200 ? 23.574 -2.647 -13.423 1.00 78.00 200 GLU A CA 1
ATOM 1584 C C . GLU A 1 200 ? 23.969 -3.609 -12.293 1.00 78.00 200 GLU A C 1
ATOM 1586 O O . GLU A 1 200 ? 23.137 -4.166 -11.562 1.00 78.00 200 GLU A O 1
ATOM 1591 N N . ARG A 1 201 ? 25.275 -3.836 -12.136 1.00 76.12 201 ARG A N 1
ATOM 1592 C CA . ARG A 1 201 ? 25.793 -4.758 -11.122 1.00 76.12 201 ARG A CA 1
ATOM 1593 C C . ARG A 1 201 ? 25.441 -4.251 -9.721 1.00 76.12 201 ARG A C 1
ATOM 1595 O O . ARG A 1 201 ? 25.873 -3.183 -9.314 1.00 76.1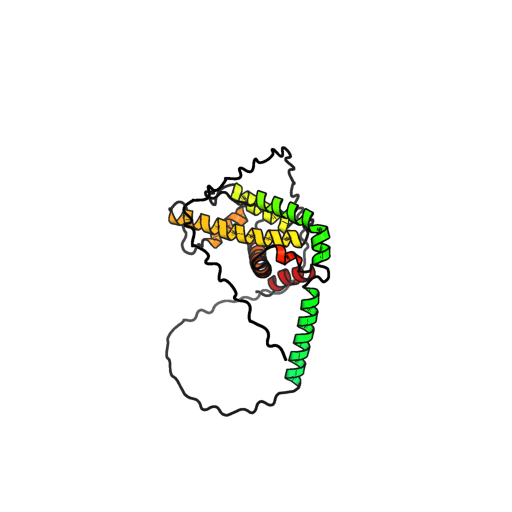2 201 ARG A O 1
ATOM 1602 N N . GLY A 1 202 ? 24.715 -5.067 -8.957 1.00 73.88 202 GLY A N 1
ATOM 1603 C CA . GLY A 1 202 ? 24.267 -4.721 -7.603 1.00 73.88 202 GLY A CA 1
ATOM 1604 C C . GLY A 1 202 ? 22.852 -4.147 -7.544 1.00 73.88 202 GLY A C 1
ATOM 1605 O O . GLY A 1 202 ? 22.274 -4.108 -6.456 1.00 73.88 202 GLY A O 1
ATOM 1606 N N . ASP A 1 203 ? 22.255 -3.816 -8.692 1.00 80.19 203 ASP A N 1
ATOM 1607 C CA . ASP A 1 203 ? 20.869 -3.385 -8.745 1.00 80.19 203 ASP A CA 1
ATOM 1608 C C . ASP A 1 203 ? 19.915 -4.581 -8.559 1.00 80.19 203 ASP A C 1
ATOM 1610 O O . ASP A 1 203 ? 20.069 -5.663 -9.148 1.00 80.19 203 ASP A O 1
ATOM 1614 N N . ARG A 1 204 ? 18.951 -4.421 -7.651 1.00 88.12 204 ARG A N 1
ATOM 1615 C CA . ARG A 1 204 ? 17.967 -5.448 -7.275 1.00 88.12 204 ARG A CA 1
ATOM 1616 C C . ARG A 1 204 ? 16.606 -5.020 -7.793 1.00 88.12 204 ARG A C 1
ATOM 1618 O O . ARG A 1 204 ? 16.315 -3.836 -7.815 1.00 88.12 204 ARG A O 1
ATOM 1625 N N . ASP A 1 205 ? 15.735 -5.974 -8.112 1.00 91.56 205 ASP A N 1
ATOM 1626 C CA . ASP A 1 205 ? 14.379 -5.675 -8.613 1.00 91.56 205 ASP A CA 1
ATOM 1627 C C . ASP A 1 205 ? 13.639 -4.701 -7.683 1.00 91.56 205 ASP A C 1
ATOM 1629 O O . ASP A 1 205 ? 12.967 -3.784 -8.129 1.00 91.56 205 ASP A O 1
ATOM 1633 N N . ILE A 1 206 ? 13.837 -4.836 -6.366 1.00 93.31 206 ILE A N 1
ATOM 1634 C CA . ILE A 1 206 ? 13.230 -3.935 -5.381 1.00 93.31 206 ILE A CA 1
ATOM 1635 C C . ILE A 1 206 ? 13.757 -2.494 -5.445 1.00 93.31 206 ILE A C 1
ATOM 1637 O O . ILE A 1 206 ? 13.001 -1.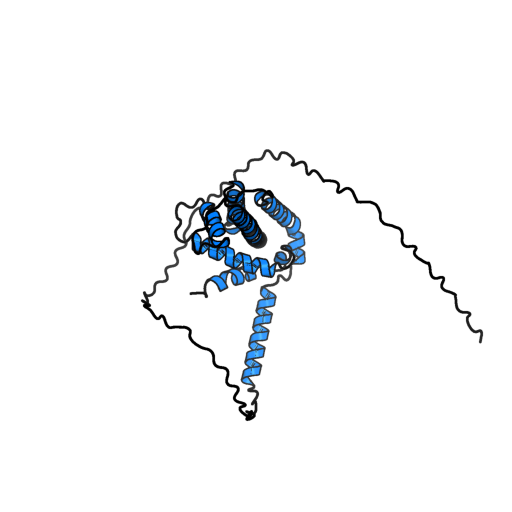576 -5.145 1.00 93.31 206 ILE A O 1
ATOM 1641 N N . SER A 1 207 ? 15.025 -2.291 -5.805 1.00 93.56 207 SER A N 1
ATOM 1642 C CA . SER A 1 207 ? 15.611 -0.956 -5.954 1.00 93.56 207 SER A CA 1
ATOM 1643 C C . SER A 1 207 ? 14.982 -0.242 -7.146 1.00 93.56 207 SER A C 1
ATOM 1645 O O . SER A 1 207 ? 14.493 0.867 -6.977 1.00 93.56 207 SER A O 1
ATOM 1647 N N . ALA A 1 208 ? 14.841 -0.935 -8.279 1.00 94.31 208 ALA A N 1
ATOM 1648 C CA . ALA A 1 208 ? 14.140 -0.408 -9.446 1.00 94.31 208 ALA A CA 1
ATOM 1649 C C . ALA A 1 208 ? 12.684 -0.018 -9.131 1.00 94.31 208 ALA A C 1
ATOM 1651 O O . ALA A 1 208 ? 12.233 1.050 -9.531 1.00 94.31 208 ALA A O 1
ATOM 1652 N N . VAL A 1 209 ? 11.951 -0.819 -8.344 1.00 96.56 209 VAL A N 1
ATOM 1653 C CA . VAL A 1 209 ? 10.589 -0.440 -7.916 1.00 96.56 209 VAL A CA 1
ATOM 1654 C C . VAL A 1 209 ? 10.591 0.803 -7.018 1.00 96.56 209 VAL A C 1
ATOM 1656 O O . VAL A 1 209 ? 9.697 1.639 -7.134 1.00 96.56 209 VAL A O 1
ATOM 1659 N N . ILE A 1 210 ? 11.582 0.950 -6.130 1.00 95.94 210 ILE A N 1
ATOM 1660 C CA . ILE A 1 210 ? 11.738 2.166 -5.314 1.00 95.94 210 ILE A CA 1
ATOM 1661 C C . ILE A 1 210 ? 11.980 3.376 -6.215 1.00 95.94 210 ILE A C 1
ATOM 1663 O O . ILE A 1 210 ? 11.333 4.398 -6.010 1.00 95.94 210 ILE A O 1
ATOM 1667 N N . ASP A 1 211 ? 12.842 3.252 -7.220 1.00 94.06 211 ASP A N 1
ATOM 1668 C CA . ASP A 1 211 ? 13.148 4.342 -8.145 1.00 94.06 211 ASP A CA 1
ATOM 1669 C C . ASP A 1 211 ? 11.924 4.700 -9.014 1.00 94.06 211 ASP A C 1
ATOM 1671 O O . ASP A 1 211 ? 11.642 5.877 -9.234 1.00 94.06 211 ASP A O 1
ATOM 1675 N N . ILE A 1 212 ? 11.120 3.714 -9.437 1.00 95.31 212 ILE A N 1
ATOM 1676 C CA . ILE A 1 212 ? 9.828 3.947 -10.111 1.00 95.31 212 ILE A CA 1
ATOM 1677 C C . ILE A 1 212 ? 8.865 4.704 -9.191 1.00 95.31 212 ILE A C 1
ATOM 1679 O O . ILE A 1 212 ? 8.241 5.678 -9.617 1.00 95.31 212 ILE A O 1
ATOM 1683 N N . TYR A 1 213 ? 8.743 4.294 -7.925 1.00 96.38 213 TYR A N 1
ATOM 1684 C CA . TYR A 1 213 ? 7.883 4.983 -6.962 1.00 96.38 213 TYR A CA 1
ATOM 1685 C C . TYR A 1 213 ? 8.388 6.403 -6.668 1.00 96.38 213 TYR A C 1
ATOM 1687 O O . TYR A 1 213 ? 7.578 7.322 -6.558 1.00 96.38 213 TYR A O 1
ATOM 1695 N N . GLU A 1 214 ? 9.705 6.609 -6.612 1.00 94.81 214 GLU A N 1
ATOM 1696 C CA . GLU A 1 214 ? 10.337 7.924 -6.475 1.00 94.81 214 GLU A CA 1
ATOM 1697 C C . GLU A 1 214 ? 10.009 8.822 -7.672 1.00 94.81 214 GLU A C 1
ATOM 1699 O O . GLU A 1 214 ? 9.512 9.934 -7.490 1.00 94.81 214 GLU A O 1
ATOM 1704 N N . ASN A 1 215 ? 10.172 8.311 -8.893 1.00 92.38 215 ASN A N 1
ATOM 1705 C CA . ASN A 1 215 ? 9.822 9.010 -10.132 1.00 92.38 215 ASN A CA 1
ATOM 1706 C C . ASN A 1 215 ? 8.315 9.270 -10.264 1.00 92.38 215 ASN A C 1
ATOM 1708 O O . ASN A 1 215 ? 7.891 10.231 -10.913 1.00 92.38 215 ASN A O 1
ATOM 1712 N N . ALA A 1 216 ? 7.481 8.443 -9.631 1.00 93.75 216 ALA A N 1
ATOM 1713 C CA . ALA A 1 216 ? 6.054 8.693 -9.574 1.00 93.75 216 ALA A CA 1
ATOM 1714 C C . ALA A 1 216 ? 5.728 9.943 -8.743 1.00 93.75 216 ALA A C 1
ATOM 1716 O O . ALA A 1 216 ? 4.712 10.589 -9.004 1.00 93.75 216 ALA A O 1
ATOM 1717 N N . GLN A 1 217 ? 6.574 10.362 -7.802 1.00 91.12 217 GLN A N 1
ATOM 1718 C CA . GLN A 1 217 ? 6.304 11.553 -7.000 1.00 91.12 217 GLN A CA 1
ATOM 1719 C C . GLN A 1 217 ? 6.540 12.835 -7.802 1.00 91.12 217 GLN A C 1
ATOM 1721 O O . GLN A 1 217 ? 7.582 13.036 -8.412 1.00 91.12 217 GLN A O 1
ATOM 1726 N N . ARG A 1 218 ? 5.560 13.749 -7.786 1.00 78.75 218 ARG A N 1
ATOM 1727 C CA . ARG A 1 218 ? 5.660 15.067 -8.450 1.00 78.75 218 ARG A CA 1
ATOM 1728 C C . ARG A 1 218 ? 6.392 16.115 -7.596 1.00 78.75 218 ARG A C 1
ATOM 1730 O O . ARG A 1 218 ? 6.220 17.308 -7.830 1.00 78.75 218 ARG A O 1
ATOM 1737 N N . SER A 1 219 ? 7.149 15.698 -6.579 1.00 76.12 219 SER A N 1
ATOM 1738 C CA . SER A 1 219 ? 7.821 16.638 -5.680 1.00 76.12 219 SER A CA 1
ATOM 1739 C C . SER A 1 219 ? 9.034 17.265 -6.377 1.00 76.12 219 SER A C 1
ATOM 1741 O O . SER A 1 219 ? 9.917 16.521 -6.809 1.00 76.12 219 SER A O 1
ATOM 1743 N N . PRO A 1 220 ? 9.119 18.606 -6.477 1.00 69.50 220 PRO A N 1
ATOM 1744 C CA . PRO A 1 220 ? 10.324 19.272 -6.966 1.00 69.50 220 PRO A CA 1
ATOM 1745 C C . PRO A 1 220 ? 11.489 19.123 -5.976 1.00 69.50 220 PRO A C 1
ATOM 1747 O O . PRO A 1 220 ? 12.645 19.146 -6.387 1.00 69.50 220 PRO A O 1
ATOM 1750 N N . ASP A 1 221 ? 11.190 18.926 -4.685 1.00 80.62 221 ASP A N 1
ATOM 1751 C CA . ASP A 1 221 ? 12.187 18.599 -3.672 1.00 80.62 221 ASP A CA 1
ATOM 1752 C C . ASP A 1 221 ? 12.276 17.080 -3.493 1.00 80.62 221 ASP A C 1
ATOM 1754 O O . ASP A 1 221 ? 11.351 16.436 -2.988 1.00 80.62 221 ASP A O 1
ATOM 1758 N N . LYS A 1 222 ? 13.396 16.507 -3.937 1.00 82.38 222 LYS A N 1
ATOM 1759 C CA . LYS A 1 222 ? 13.714 15.084 -3.753 1.00 82.38 222 LYS A CA 1
ATOM 1760 C C . LYS A 1 222 ? 14.387 14.805 -2.407 1.00 82.38 222 LYS A C 1
ATOM 1762 O O . LYS A 1 222 ? 14.604 13.643 -2.058 1.00 82.38 222 LYS A O 1
ATOM 1767 N N . ARG A 1 223 ? 14.736 15.839 -1.631 1.00 87.00 223 ARG A N 1
ATOM 1768 C CA . ARG A 1 223 ? 15.408 15.671 -0.341 1.00 87.00 223 ARG A CA 1
ATOM 1769 C C . ARG A 1 223 ? 14.505 14.891 0.615 1.00 87.00 223 ARG A C 1
ATOM 1771 O O . ARG A 1 223 ? 13.379 15.285 0.894 1.00 87.00 223 ARG A O 1
ATOM 1778 N N . GLY A 1 224 ? 14.997 13.754 1.102 1.00 88.38 224 GLY A N 1
ATOM 1779 C CA . GLY A 1 224 ? 14.252 12.876 2.011 1.00 88.38 224 GLY A CA 1
ATOM 1780 C C . GLY A 1 224 ? 13.093 12.103 1.365 1.00 88.38 224 GLY A C 1
ATOM 1781 O O . GLY A 1 224 ? 12.421 11.341 2.059 1.00 88.38 224 GLY A O 1
ATOM 1782 N N . LEU A 1 225 ? 12.865 12.236 0.050 1.00 91.31 225 LEU A N 1
ATOM 1783 C CA . LEU A 1 225 ? 11.810 11.510 -0.666 1.00 91.31 225 LEU A CA 1
ATOM 1784 C C . LEU A 1 225 ? 12.032 9.998 -0.590 1.00 91.31 225 LEU A C 1
ATOM 1786 O O . LEU A 1 225 ? 11.124 9.239 -0.253 1.00 91.31 225 LEU A O 1
ATOM 1790 N N . ARG A 1 226 ? 13.274 9.570 -0.825 1.00 92.69 226 ARG A N 1
ATOM 1791 C CA . ARG A 1 226 ? 13.667 8.163 -0.731 1.00 92.69 226 ARG A CA 1
ATOM 1792 C C . ARG A 1 226 ? 13.503 7.617 0.688 1.00 92.69 226 ARG A C 1
ATOM 1794 O O . ARG A 1 226 ? 12.981 6.518 0.859 1.00 92.69 226 ARG A O 1
ATOM 1801 N N . ASP A 1 227 ? 13.854 8.395 1.711 1.00 92.38 227 ASP A N 1
ATOM 1802 C CA . ASP A 1 227 ? 13.670 8.002 3.116 1.00 92.38 227 ASP A CA 1
ATOM 1803 C C . ASP A 1 227 ? 12.190 7.868 3.485 1.00 92.38 227 ASP A C 1
ATOM 1805 O O . ASP A 1 227 ? 11.801 6.924 4.183 1.00 92.38 227 ASP A O 1
ATOM 1809 N N . MET A 1 228 ? 11.349 8.774 2.978 1.00 93.25 228 MET A N 1
ATOM 1810 C CA . MET A 1 228 ? 9.897 8.701 3.118 1.00 93.25 228 MET A CA 1
ATOM 1811 C C . MET A 1 228 ? 9.342 7.438 2.445 1.00 93.25 228 MET A C 1
ATOM 1813 O O . MET A 1 228 ? 8.605 6.689 3.086 1.00 93.25 228 MET A O 1
ATOM 1817 N N . ILE A 1 229 ? 9.769 7.122 1.221 1.00 95.00 229 ILE A N 1
ATOM 1818 C CA . ILE A 1 229 ? 9.365 5.900 0.509 1.00 95.00 229 ILE A CA 1
ATOM 1819 C C . ILE A 1 229 ? 9.776 4.646 1.290 1.00 95.00 229 ILE A C 1
ATOM 1821 O O . ILE A 1 229 ? 8.975 3.726 1.492 1.00 95.00 229 ILE A O 1
ATOM 1825 N N . LEU A 1 230 ? 11.010 4.610 1.796 1.00 94.44 230 LEU A N 1
ATOM 1826 C CA . LEU A 1 230 ? 11.495 3.515 2.636 1.00 94.44 230 LEU A CA 1
ATOM 1827 C C . LEU A 1 230 ? 10.704 3.410 3.945 1.00 94.44 230 LEU A C 1
ATOM 1829 O O . LEU A 1 230 ? 10.454 2.305 4.435 1.00 94.44 230 LEU A O 1
ATOM 1833 N N . LYS A 1 231 ? 10.288 4.538 4.526 1.00 94.00 231 LYS A N 1
ATOM 1834 C CA . LYS A 1 231 ? 9.403 4.577 5.694 1.00 94.00 231 LYS A CA 1
ATOM 1835 C C . LYS A 1 231 ? 8.025 4.005 5.352 1.00 94.00 231 LYS A C 1
ATOM 1837 O O . LYS A 1 231 ? 7.592 3.088 6.050 1.00 94.00 231 LYS A O 1
ATOM 1842 N N . HIS A 1 232 ? 7.387 4.447 4.267 1.00 95.25 232 HIS A N 1
ATOM 1843 C CA . HIS A 1 232 ? 6.103 3.911 3.805 1.00 95.25 232 HIS A CA 1
ATOM 1844 C C . HIS A 1 232 ? 6.169 2.404 3.579 1.00 95.25 232 HIS A C 1
ATOM 1846 O O . HIS A 1 232 ? 5.290 1.676 4.031 1.00 95.25 232 HIS A O 1
ATOM 1852 N N . ARG A 1 233 ? 7.249 1.909 2.969 1.00 95.50 233 ARG A N 1
ATOM 1853 C CA . ARG A 1 233 ? 7.455 0.472 2.768 1.00 95.50 233 ARG A CA 1
ATOM 1854 C C 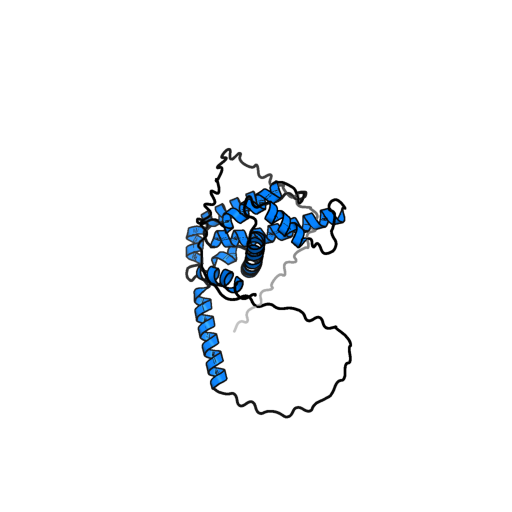. ARG A 1 233 ? 7.600 -0.298 4.082 1.00 95.50 233 ARG A C 1
ATOM 1856 O O . ARG A 1 233 ? 7.021 -1.372 4.226 1.00 95.50 233 ARG A O 1
ATOM 1863 N N . ARG A 1 234 ? 8.353 0.233 5.053 1.00 94.88 234 ARG A N 1
ATOM 1864 C CA . ARG A 1 234 ? 8.500 -0.389 6.384 1.00 94.88 234 ARG A CA 1
ATOM 1865 C C . ARG A 1 234 ? 7.164 -0.472 7.119 1.00 94.88 234 ARG A C 1
ATOM 1867 O O . ARG A 1 234 ? 6.855 -1.516 7.686 1.00 94.88 234 ARG A O 1
ATOM 1874 N N . ILE A 1 235 ? 6.378 0.602 7.091 1.00 94.62 235 ILE A N 1
ATOM 1875 C CA . ILE A 1 235 ? 5.038 0.631 7.692 1.00 94.62 235 ILE A CA 1
ATOM 1876 C C . ILE A 1 235 ? 4.117 -0.335 6.950 1.00 94.62 235 ILE A C 1
ATOM 1878 O O . ILE A 1 235 ? 3.476 -1.161 7.588 1.00 94.62 235 ILE A O 1
ATOM 1882 N N . GLY A 1 236 ? 4.136 -0.307 5.616 1.00 95.62 236 GLY A N 1
ATOM 1883 C CA . GLY A 1 236 ? 3.383 -1.214 4.755 1.00 95.62 236 GLY A CA 1
ATOM 1884 C C . GLY A 1 236 ? 3.590 -2.677 5.114 1.00 95.62 236 GLY A C 1
ATOM 1885 O O . GLY A 1 236 ? 2.615 -3.378 5.348 1.00 95.62 236 GLY A O 1
ATOM 1886 N N . LYS A 1 237 ? 4.842 -3.124 5.272 1.00 95.19 237 LYS A N 1
ATOM 1887 C CA . LYS A 1 237 ? 5.138 -4.511 5.670 1.00 95.19 237 LYS A CA 1
ATOM 1888 C C . LYS A 1 237 ? 4.619 -4.868 7.067 1.00 95.19 237 LYS A C 1
ATOM 1890 O O . LYS A 1 237 ? 4.197 -6.000 7.285 1.00 95.19 237 LYS A O 1
ATOM 1895 N N . ARG A 1 238 ? 4.617 -3.924 8.015 1.00 93.31 238 ARG A N 1
ATOM 1896 C CA . ARG A 1 238 ? 4.031 -4.143 9.351 1.00 93.31 238 ARG A CA 1
ATOM 1897 C C . ARG A 1 238 ? 2.508 -4.252 9.276 1.00 93.31 238 ARG A C 1
ATOM 1899 O O . ARG A 1 238 ? 1.941 -5.170 9.854 1.00 93.31 238 ARG A O 1
ATOM 1906 N N . VAL A 1 239 ? 1.867 -3.346 8.539 1.00 94.25 239 VAL A N 1
ATOM 1907 C CA . VAL A 1 239 ? 0.409 -3.323 8.353 1.00 94.25 239 VAL A CA 1
ATOM 1908 C C . VAL A 1 239 ? -0.063 -4.567 7.596 1.00 94.25 239 VAL A C 1
ATOM 1910 O O . VAL A 1 239 ? -1.036 -5.187 8.005 1.00 94.25 239 VAL A O 1
ATOM 1913 N N . GLU A 1 240 ? 0.650 -4.984 6.551 1.00 94.62 240 GLU A N 1
ATOM 1914 C CA . GLU A 1 240 ? 0.404 -6.240 5.831 1.00 94.62 240 GLU A CA 1
ATOM 1915 C C . GLU A 1 240 ? 0.488 -7.452 6.772 1.00 94.62 240 GLU A C 1
ATOM 1917 O O . GLU A 1 240 ? -0.408 -8.292 6.772 1.00 94.62 240 GLU A O 1
ATOM 1922 N N . SER A 1 241 ? 1.497 -7.506 7.652 1.00 92.62 241 SER A N 1
ATOM 1923 C CA . SER A 1 241 ? 1.592 -8.576 8.652 1.00 92.62 241 SER A CA 1
ATOM 1924 C C . SER A 1 241 ? 0.430 -8.571 9.651 1.00 92.62 241 SER A C 1
ATOM 1926 O O . SER A 1 241 ? 0.061 -9.643 10.123 1.00 92.62 241 SER A O 1
ATOM 1928 N N . LEU A 1 242 ? -0.126 -7.403 9.996 1.00 90.75 242 LEU A N 1
ATOM 1929 C CA . LEU A 1 242 ? -1.274 -7.301 10.905 1.00 90.75 242 LEU A CA 1
ATOM 1930 C C . LEU A 1 242 ? -2.588 -7.682 10.231 1.00 90.75 242 LEU A C 1
ATOM 1932 O O . LEU A 1 242 ? -3.437 -8.313 10.851 1.00 90.75 242 LEU A O 1
ATOM 1936 N N . ALA A 1 243 ? -2.754 -7.290 8.969 1.00 92.62 243 ALA A N 1
ATOM 1937 C CA . ALA A 1 243 ? -3.907 -7.666 8.165 1.00 92.62 243 ALA A CA 1
ATOM 1938 C C . ALA A 1 243 ? -4.014 -9.192 8.018 1.00 92.62 243 ALA A C 1
ATOM 1940 O O . ALA A 1 243 ? -5.113 -9.733 7.933 1.00 92.62 243 ALA A O 1
ATOM 1941 N N . GLY A 1 244 ? -2.884 -9.906 8.005 1.00 91.00 244 GLY A N 1
ATOM 1942 C CA . GLY A 1 244 ? -2.883 -11.356 7.859 1.00 91.00 244 GLY A CA 1
ATOM 1943 C C . GLY A 1 244 ? -3.562 -11.766 6.544 1.00 91.00 244 GLY A C 1
ATOM 1944 O O . GLY A 1 244 ? -3.225 -11.210 5.498 1.00 91.00 244 GLY A O 1
ATOM 1945 N N . PRO A 1 245 ? -4.518 -12.713 6.552 1.00 89.94 245 PRO A N 1
ATOM 1946 C CA . PRO A 1 245 ? -5.152 -13.185 5.323 1.00 89.94 245 PRO A CA 1
ATOM 1947 C C . PRO A 1 245 ? -6.190 -12.208 4.747 1.00 89.94 245 PRO A C 1
ATOM 1949 O O . PRO A 1 245 ? -6.594 -12.383 3.601 1.00 89.94 245 PRO A O 1
ATOM 1952 N N . SER A 1 246 ? -6.645 -11.200 5.508 1.00 89.88 246 SER A N 1
ATOM 1953 C CA . SER A 1 246 ? -7.671 -10.258 5.047 1.00 89.88 246 SER A CA 1
ATOM 1954 C C . SER A 1 246 ? -7.377 -8.816 5.473 1.00 89.88 246 SER A C 1
ATOM 1956 O O . SER A 1 246 ? -7.320 -8.535 6.671 1.00 89.88 246 SER A O 1
ATOM 1958 N N . PRO A 1 247 ? -7.319 -7.850 4.532 1.00 89.12 247 PRO A N 1
ATOM 1959 C CA . PRO A 1 247 ? -7.171 -6.429 4.857 1.00 89.12 247 PRO A CA 1
ATOM 1960 C C . PRO A 1 247 ? -8.247 -5.902 5.818 1.00 89.12 247 PRO A C 1
ATOM 1962 O O . PRO A 1 247 ? -8.014 -4.928 6.526 1.00 89.12 247 PRO A O 1
ATOM 1965 N N . LEU A 1 248 ? -9.415 -6.550 5.883 1.00 87.00 248 LEU A N 1
ATOM 1966 C CA . LEU A 1 248 ? -10.503 -6.153 6.777 1.00 87.00 248 LEU A CA 1
ATOM 1967 C C . LEU A 1 248 ? -10.192 -6.407 8.256 1.00 87.00 248 LEU A C 1
ATOM 1969 O O . LEU A 1 248 ? -10.774 -5.740 9.107 1.00 87.00 248 LEU A O 1
ATOM 1973 N N . PHE A 1 249 ? -9.238 -7.282 8.593 1.00 90.00 249 PHE A N 1
ATOM 1974 C CA . PHE A 1 24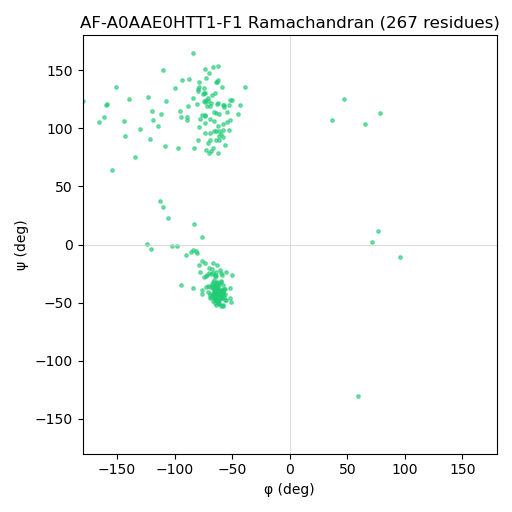9 ? -8.810 -7.433 9.987 1.00 90.00 249 PHE A CA 1
ATOM 1975 C C . PHE A 1 249 ? -8.191 -6.163 10.557 1.00 90.00 249 PHE A C 1
ATOM 1977 O O . PHE A 1 249 ? -8.193 -5.979 11.768 1.00 90.00 249 PHE A O 1
ATOM 1984 N N . LEU A 1 250 ? -7.775 -5.223 9.708 1.00 91.44 250 LEU A N 1
ATOM 1985 C CA . LEU A 1 250 ? -7.313 -3.918 10.154 1.00 91.44 250 LEU A CA 1
ATOM 1986 C C . LEU A 1 250 ? -8.391 -3.123 10.912 1.00 91.44 250 LEU A C 1
ATOM 1988 O O . LEU A 1 250 ? -8.060 -2.268 11.722 1.00 91.44 250 LEU A O 1
ATOM 1992 N N . LEU A 1 251 ? -9.675 -3.431 10.727 1.00 89.00 251 LEU A N 1
ATOM 1993 C CA . LEU A 1 251 ? -10.791 -2.728 11.371 1.00 89.00 251 LEU A CA 1
ATOM 1994 C C . LEU A 1 251 ? -10.878 -2.930 12.887 1.00 89.00 251 LEU A C 1
ATOM 1996 O O . LEU A 1 251 ? -11.498 -2.119 13.579 1.00 89.00 251 LEU A O 1
ATOM 2000 N N . ILE A 1 252 ? -10.271 -4.001 13.402 1.00 90.69 252 ILE A N 1
ATOM 2001 C CA . ILE A 1 252 ? -10.289 -4.309 14.836 1.00 90.69 252 ILE A CA 1
ATOM 2002 C C . ILE A 1 252 ? -9.290 -3.454 15.615 1.00 90.69 252 ILE A C 1
ATOM 2004 O O . ILE A 1 252 ? -9.394 -3.359 16.835 1.00 90.69 252 ILE A O 1
ATOM 2008 N N . TYR A 1 253 ? -8.319 -2.843 14.935 1.00 90.44 253 TYR A N 1
ATOM 2009 C CA . TYR A 1 253 ? -7.269 -2.072 15.582 1.00 90.44 253 TYR A CA 1
ATOM 2010 C C . TYR A 1 253 ? -7.687 -0.615 15.789 1.00 90.44 253 TYR A C 1
ATOM 2012 O O . TYR A 1 253 ? -8.392 -0.015 14.977 1.00 90.44 253 TYR A O 1
ATOM 2020 N N . SER A 1 254 ? -7.277 -0.050 16.921 1.00 88.31 254 SER A N 1
ATOM 2021 C CA . SER A 1 254 ? -7.584 1.323 17.317 1.00 88.31 254 SER A CA 1
ATOM 2022 C C . SER A 1 254 ? -6.606 2.309 16.690 1.00 88.31 254 SER A C 1
ATOM 2024 O O . SER A 1 254 ? -5.512 1.936 16.264 1.00 88.31 254 SER A O 1
ATOM 2026 N N . GLU A 1 255 ? -6.943 3.595 16.702 1.00 84.69 255 GLU A N 1
ATOM 2027 C CA . GLU A 1 255 ? -6.016 4.653 16.281 1.00 84.69 255 GLU A CA 1
ATOM 2028 C C . GLU A 1 255 ? -4.719 4.655 17.113 1.00 84.69 255 GLU A C 1
ATOM 2030 O O . GLU A 1 255 ? -3.657 5.008 16.611 1.00 84.69 255 GLU A O 1
ATOM 2035 N N . GLU A 1 256 ? -4.743 4.165 18.358 1.00 84.31 256 GLU A N 1
ATOM 2036 C CA . GLU A 1 256 ? -3.531 4.050 19.180 1.00 84.31 256 GLU A CA 1
ATOM 2037 C C . GLU A 1 256 ? -2.516 3.056 18.595 1.00 84.31 256 GLU A C 1
ATOM 2039 O O . GLU A 1 256 ? -1.305 3.202 18.786 1.00 84.31 256 GLU A O 1
ATOM 2044 N N . SER A 1 257 ? -2.981 2.067 17.830 1.00 84.25 257 SER A N 1
ATOM 2045 C CA . SER A 1 257 ? -2.086 1.148 17.125 1.00 84.25 257 SER A CA 1
ATOM 2046 C C . SER A 1 257 ? -1.333 1.816 15.974 1.00 84.25 257 SER A C 1
ATOM 2048 O O . SER A 1 257 ? -0.212 1.410 15.659 1.00 84.25 257 SER A O 1
ATOM 2050 N N . GLU A 1 258 ? -1.870 2.903 15.413 1.00 80.62 258 GLU A N 1
ATOM 2051 C CA . GLU A 1 258 ? -1.198 3.691 14.383 1.00 80.62 258 GLU A CA 1
ATOM 2052 C C . GLU A 1 258 ? 0.091 4.322 14.946 1.00 80.62 258 GLU A C 1
ATOM 2054 O O . GLU A 1 258 ? 1.144 4.278 14.303 1.00 80.62 258 GLU A O 1
ATOM 2059 N N . ALA A 1 259 ? 0.062 4.791 16.199 1.00 79.25 259 ALA A N 1
ATOM 2060 C CA . ALA A 1 259 ? 1.246 5.308 16.881 1.00 79.25 259 ALA A CA 1
ATOM 2061 C C . ALA A 1 259 ? 2.338 4.238 17.039 1.00 79.25 259 ALA A C 1
ATOM 2063 O O . ALA A 1 259 ? 3.513 4.528 16.822 1.00 79.25 259 ALA A O 1
ATOM 2064 N N . VAL A 1 260 ? 1.973 2.987 17.344 1.00 80.50 260 VAL A N 1
ATOM 2065 C CA . VAL A 1 260 ? 2.935 1.873 17.434 1.00 80.50 260 VAL A CA 1
ATOM 2066 C C . VAL A 1 260 ? 3.555 1.566 16.071 1.00 80.50 260 VAL A C 1
ATOM 2068 O O . VAL A 1 260 ? 4.768 1.354 15.979 1.00 80.50 260 VAL A O 1
ATOM 2071 N N . MET A 1 261 ? 2.758 1.608 14.999 1.00 80.06 261 MET A N 1
ATOM 2072 C CA . MET A 1 261 ? 3.265 1.397 13.639 1.00 80.06 261 MET A CA 1
ATOM 2073 C C . MET A 1 261 ? 4.309 2.444 13.246 1.00 80.06 261 MET A C 1
ATOM 2075 O O . MET A 1 261 ? 5.319 2.097 12.620 1.00 80.06 261 MET A O 1
ATOM 2079 N N . TYR A 1 262 ? 4.109 3.702 13.649 1.00 75.56 262 TYR A N 1
ATOM 2080 C CA . TYR A 1 262 ? 5.024 4.796 13.331 1.00 75.56 262 TYR A CA 1
ATOM 2081 C C . TYR A 1 262 ? 6.216 4.912 14.293 1.00 75.56 262 TYR A C 1
ATOM 2083 O O . TYR A 1 262 ? 7.326 5.169 13.820 1.00 75.56 262 TYR A O 1
ATOM 2091 N N . ALA A 1 263 ? 6.041 4.673 15.596 1.00 65.31 263 ALA A N 1
ATOM 2092 C CA . ALA A 1 263 ? 7.058 4.899 16.631 1.00 65.31 263 ALA A CA 1
ATOM 2093 C C . ALA A 1 263 ? 8.300 4.002 16.482 1.00 65.31 263 ALA A C 1
ATOM 2095 O O . ALA A 1 263 ? 9.427 4.454 16.680 1.00 65.31 263 ALA A O 1
ATOM 2096 N N . VAL A 1 264 ? 8.137 2.758 16.020 1.00 55.25 264 VAL A N 1
ATOM 2097 C CA . VAL A 1 264 ? 9.267 1.827 15.793 1.00 55.25 264 VAL A CA 1
ATOM 2098 C C . VAL A 1 264 ? 10.049 2.170 14.510 1.00 55.25 264 VAL A C 1
ATOM 2100 O O . VAL A 1 264 ? 10.926 1.436 14.066 1.00 55.25 264 VAL A O 1
ATOM 2103 N N . SER A 1 265 ? 9.734 3.286 13.853 1.00 47.72 265 SER A N 1
ATOM 2104 C CA . SER A 1 265 ? 10.483 3.784 12.689 1.00 47.72 265 SER A CA 1
ATOM 2105 C C . SER A 1 265 ? 11.619 4.739 13.078 1.00 47.72 265 SER A C 1
ATOM 2107 O O . SER A 1 265 ? 12.424 5.072 12.214 1.00 47.72 265 SER A O 1
ATOM 2109 N N . HIS A 1 266 ? 11.688 5.153 14.353 1.00 43.19 266 HIS A N 1
ATOM 2110 C CA . HIS A 1 266 ? 12.690 6.082 14.896 1.00 43.19 266 HIS A CA 1
ATOM 2111 C C . HIS A 1 266 ? 13.813 5.409 15.708 1.00 43.19 266 HIS A C 1
ATOM 2113 O O . HIS A 1 266 ? 14.719 6.096 16.158 1.00 43.19 266 HIS A O 1
ATOM 2119 N N . ILE A 1 267 ? 13.791 4.080 15.877 1.00 40.81 267 ILE A N 1
ATOM 2120 C CA . ILE A 1 267 ? 14.761 3.329 16.709 1.00 40.81 267 ILE A CA 1
ATOM 2121 C C . ILE A 1 267 ? 15.700 2.481 15.826 1.00 40.81 267 ILE A C 1
ATOM 2123 O O . ILE A 1 267 ? 16.107 1.378 16.166 1.00 40.81 267 ILE A O 1
ATOM 2127 N N . SER A 1 268 ? 16.013 2.947 14.621 1.00 37.41 268 SER A N 1
ATOM 2128 C CA . SER A 1 268 ? 16.987 2.276 13.752 1.00 37.41 268 SER A CA 1
ATOM 2129 C C . SER A 1 268 ? 17.930 3.311 13.167 1.00 37.41 268 SER A C 1
ATOM 2131 O O . SER A 1 268 ? 17.786 3.682 12.005 1.00 37.41 268 SER A O 1
ATOM 2133 N N . HIS A 1 269 ? 18.844 3.788 14.006 1.00 31.91 269 HIS A N 1
ATOM 2134 C CA . HIS A 1 269 ? 20.057 4.494 13.616 1.00 31.91 269 HIS A CA 1
ATOM 2135 C C . HIS A 1 269 ? 21.202 3.971 14.473 1.00 31.91 269 HIS A C 1
ATOM 2137 O O . HIS A 1 269 ? 21.014 3.922 15.710 1.00 31.91 269 HIS A O 1
#

Solvent-accessible surface area (backbone atoms only — not comparable to full-atom values): 17232 Å² total; per-residue (Å²): 142,82,82,82,79,85,82,84,81,82,81,82,82,78,78,87,74,85,86,86,74,84,77,78,79,77,77,78,77,75,76,76,75,84,73,90,65,89,73,79,75,76,80,77,77,74,86,71,83,80,85,75,91,74,89,79,79,92,77,88,81,80,86,82,91,80,84,91,80,81,90,78,94,76,91,74,91,72,83,83,76,84,73,80,78,76,79,52,67,68,58,55,53,53,50,51,56,49,49,54,50,49,51,57,50,49,66,50,29,39,40,92,55,28,67,63,52,41,72,76,39,43,68,60,53,49,51,55,48,51,53,50,47,66,57,49,64,75,64,95,86,55,56,72,85,36,68,66,53,35,46,19,51,41,56,36,46,54,40,56,75,32,91,84,48,49,70,62,58,26,47,51,29,29,36,50,47,48,55,46,52,56,51,46,27,51,38,46,44,50,37,38,75,71,65,77,41,89,79,60,93,87,69,46,54,67,54,56,45,50,52,50,53,55,69,36,49,88,59,91,68,63,80,61,46,64,58,50,52,53,46,53,52,56,41,13,56,53,48,38,64,64,18,59,98,40,71,70,54,47,58,40,48,25,76,62,38,54,53,57,59,54,58,73,69,76,78,78,128

Nearest PDB structures (foldseek):
  7n9o-assembly1_B  TM=3.883E-01  e=6.599E+00  Homo sapiens

Secondary structure (DSSP, 8-state):
--PPPPPP--------------------------------------------------------------------------------HHHHHHHHHHHHHHHHHHHHHB-TTHHHHHHHHHHHHHHHHHHHHHHHPPPTT--TT-HHHHHHHHHHHHHHS-TT--HHHHHHHHHHHHHHHHHHHHHHHHHHHTTSS---TT--HHHHHHHHHHHH---S--TTHHHHHHHHHHHHHHHHHHHTT-GGGGGGB-HHHHHHHHHTTSS--

Sequence (269 aa):
MDIDKPTETTVVGFDLMDIDEPTEVVALAFNPAKNDGLMDAQCKIRSGYNSFDCGLSSINYQNTKRDLSSFKRQSQVHQSKSKSTRTSTQGLHRKHKRATHLESLSSRLVRRDAIECFAKNCEKIWQDWTLLLRKTTLPLNVASSDIRVIAAFRAVDCVISGKRSTSVLRWLAYVRLMVLFDSVKAVVRAERENGEAHRERGDRDISAVIDIYENAQRSPDKRGLRDMILKHRRIGKRVESLAGPSPLFLLIYSEESEAVMYAVSHISH

Radius of gyration: 28.82 Å; Cα contacts (8 Å, |Δi|>4): 152; chains: 1; bounding box: 80×80×66 Å

Organism: NCBI:txid516989

pLDDT: mean 73.38, std 23.38, range [28.09, 97.88]